Protein AF-A0A8B6BQA2-F1 (afdb_monomer)

Mean predicted aligned error: 16.51 Å

Foldseek 3Di:
DAFDEDDDDPPCPPQQDDQVRLQVVLCVVVVDDDDGLLLCLLLLSVLVLLCVLPPPLAPNVLQDNDDPDLVSSLVSVVSVVSSCVVRVYPDDQPSVVSSVSDRVSSSVVSSSVVVRSVRSCVVPPPPPPVPPPDDDPDDDDDDDDDDDDDDDDDDDDDDDDDDDDDDPVVVVVVVVVVVVVVVVVVVVVVVVVD

Structure (mmCIF, N/CA/C/O backbone):
data_AF-A0A8B6BQA2-F1
#
_entry.id   AF-A0A8B6BQA2-F1
#
loop_
_atom_site.group_PDB
_atom_site.id
_atom_site.type_symbol
_atom_site.label_atom_id
_atom_site.label_alt_id
_atom_site.label_comp_id
_atom_site.label_asym_id
_atom_site.label_entity_id
_atom_site.label_seq_id
_atom_site.pdbx_PDB_ins_code
_atom_site.Cartn_x
_atom_site.Cartn_y
_atom_site.Cartn_z
_atom_site.occupancy
_atom_site.B_iso_or_equiv
_atom_site.auth_seq_id
_atom_site.auth_comp_id
_atom_site.auth_asym_id
_atom_site.auth_atom_id
_atom_site.pdbx_PDB_model_num
ATOM 1 N N . MET A 1 1 ? -2.238 -5.911 -20.363 1.00 61.91 1 MET A N 1
ATOM 2 C CA . MET A 1 1 ? -0.872 -5.762 -19.832 1.00 61.91 1 MET A CA 1
ATOM 3 C C . MET A 1 1 ? -0.778 -6.550 -18.547 1.00 61.91 1 MET A C 1
ATOM 5 O O . MET A 1 1 ? -1.684 -6.444 -17.726 1.00 61.91 1 MET A O 1
ATOM 9 N N . THR A 1 2 ? 0.256 -7.373 -18.445 1.00 77.56 2 THR A N 1
ATOM 10 C CA . THR A 1 2 ? 0.634 -8.133 -17.251 1.00 77.56 2 THR A CA 1
ATOM 11 C C . THR A 1 2 ? 1.675 -7.334 -16.472 1.00 77.56 2 THR A C 1
ATOM 13 O O . THR A 1 2 ? 2.477 -6.627 -17.083 1.00 77.56 2 THR A O 1
ATOM 16 N N . ALA A 1 3 ? 1.648 -7.415 -15.146 1.00 82.50 3 ALA A N 1
ATOM 17 C CA . ALA A 1 3 ? 2.604 -6.727 -14.292 1.00 82.50 3 ALA A CA 1
ATOM 18 C C . ALA A 1 3 ? 3.940 -7.478 -14.212 1.00 82.50 3 ALA A C 1
ATOM 20 O O . ALA A 1 3 ? 3.996 -8.704 -14.295 1.00 82.50 3 ALA A O 1
ATOM 21 N N . ILE A 1 4 ? 5.020 -6.729 -14.010 1.00 84.31 4 ILE A N 1
ATOM 22 C CA . ILE A 1 4 ? 6.336 -7.245 -13.646 1.00 84.31 4 ILE A CA 1
ATOM 23 C C . ILE A 1 4 ? 6.347 -7.471 -12.132 1.00 84.31 4 ILE A C 1
ATOM 25 O O . ILE A 1 4 ? 6.130 -6.543 -11.347 1.00 84.31 4 ILE A O 1
ATOM 29 N N . ASN A 1 5 ? 6.600 -8.713 -11.727 1.00 85.19 5 ASN A N 1
ATOM 30 C CA . ASN A 1 5 ? 6.694 -9.108 -10.326 1.00 85.19 5 ASN A CA 1
ATOM 31 C C . ASN A 1 5 ? 8.082 -8.793 -9.751 1.00 85.19 5 ASN A C 1
ATOM 33 O O . ASN A 1 5 ? 9.099 -8.992 -10.412 1.00 85.19 5 ASN A O 1
ATOM 37 N N . VAL A 1 6 ? 8.123 -8.341 -8.495 1.00 82.81 6 VAL A N 1
ATOM 38 C CA . VAL A 1 6 ? 9.367 -8.020 -7.775 1.00 82.81 6 VAL A CA 1
ATOM 39 C C . VAL A 1 6 ? 9.416 -8.739 -6.427 1.00 82.81 6 VAL A C 1
ATOM 41 O O . VAL A 1 6 ? 8.381 -8.945 -5.784 1.00 82.81 6 VAL A O 1
ATOM 44 N N . ARG A 1 7 ? 10.621 -9.102 -5.976 1.00 74.69 7 ARG A N 1
ATOM 45 C CA . ARG A 1 7 ? 10.879 -9.728 -4.670 1.00 74.69 7 ARG A CA 1
ATOM 46 C C . ARG A 1 7 ? 11.894 -8.886 -3.899 1.00 74.69 7 ARG A C 1
ATOM 48 O O . ARG A 1 7 ? 12.867 -8.428 -4.487 1.00 74.69 7 ARG A O 1
ATOM 55 N N . LEU A 1 8 ? 11.667 -8.695 -2.599 1.00 65.00 8 LEU A N 1
ATOM 56 C CA . LEU A 1 8 ? 12.691 -8.164 -1.700 1.00 65.00 8 LEU A CA 1
ATOM 57 C C . LEU A 1 8 ? 13.696 -9.296 -1.458 1.00 65.00 8 LEU A C 1
ATOM 59 O O . LEU A 1 8 ? 13.332 -10.319 -0.886 1.00 65.00 8 LEU A O 1
ATOM 63 N N . THR A 1 9 ? 14.925 -9.163 -1.948 1.00 59.44 9 THR A N 1
ATOM 64 C CA . THR A 1 9 ? 16.028 -10.052 -1.564 1.00 59.44 9 THR A CA 1
ATOM 65 C C . THR A 1 9 ? 16.823 -9.364 -0.457 1.00 59.44 9 THR A C 1
ATOM 67 O O . THR A 1 9 ? 17.094 -8.167 -0.547 1.00 59.44 9 THR A O 1
ATOM 70 N N . ASN A 1 10 ? 17.209 -10.105 0.588 1.00 55.59 10 ASN A N 1
ATOM 71 C CA . ASN A 1 10 ? 17.926 -9.591 1.770 1.00 55.59 10 ASN A CA 1
ATOM 72 C C . ASN A 1 10 ? 19.270 -8.881 1.467 1.00 55.59 10 ASN A C 1
ATOM 74 O O . ASN A 1 10 ? 19.896 -8.372 2.387 1.00 55.59 10 ASN A O 1
ATOM 78 N N . ASN A 1 11 ? 19.706 -8.814 0.203 1.00 48.78 11 ASN A N 1
ATOM 79 C CA . ASN A 1 11 ? 21.004 -8.280 -0.216 1.00 48.78 11 ASN A CA 1
ATOM 80 C C . ASN A 1 11 ? 20.960 -6.917 -0.937 1.00 48.78 11 ASN A C 1
ATOM 82 O O . ASN A 1 11 ? 21.972 -6.504 -1.496 1.00 48.78 11 ASN A O 1
ATOM 86 N N . HIS A 1 12 ? 19.836 -6.192 -0.938 1.00 46.06 12 HIS A N 1
ATOM 87 C CA . HIS A 1 12 ? 19.770 -4.852 -1.543 1.00 46.06 12 HIS A CA 1
ATOM 88 C C . HIS A 1 12 ? 19.819 -3.728 -0.493 1.00 46.06 12 HIS A C 1
ATOM 90 O O . HIS A 1 12 ? 18.821 -3.083 -0.170 1.00 46.06 12 HIS A O 1
ATOM 96 N N . THR A 1 13 ? 21.023 -3.434 -0.004 1.00 46.25 13 THR A N 1
ATOM 97 C CA . THR A 1 13 ? 21.317 -2.225 0.787 1.00 46.25 13 THR A CA 1
ATOM 98 C C . THR A 1 13 ? 21.188 -0.929 -0.032 1.00 46.25 13 THR A C 1
ATOM 100 O O . THR A 1 13 ? 21.065 0.146 0.539 1.00 46.25 13 THR A O 1
ATOM 103 N N . SER A 1 14 ? 21.137 -1.001 -1.369 1.00 46.50 14 SER A N 1
ATOM 104 C CA . SER A 1 14 ? 21.174 0.183 -2.248 1.00 46.50 14 SER A CA 1
ATOM 105 C C . SER A 1 14 ? 19.818 0.835 -2.577 1.00 46.50 14 SER A C 1
ATOM 107 O O . SER A 1 14 ? 19.807 1.874 -3.227 1.00 46.50 14 SER A O 1
ATOM 109 N N . HIS A 1 15 ? 18.677 0.258 -2.173 1.00 56.25 15 HIS A N 1
ATOM 110 C CA . HIS A 1 15 ? 17.341 0.771 -2.549 1.00 56.25 15 HIS A CA 1
ATOM 111 C C . HIS A 1 15 ? 16.309 0.790 -1.408 1.00 56.25 15 HIS A C 1
ATOM 113 O O . HIS A 1 15 ? 15.104 0.859 -1.655 1.00 56.25 15 HIS A O 1
ATOM 119 N N . ASN A 1 16 ? 16.752 0.763 -0.150 1.00 70.06 16 ASN A N 1
ATOM 120 C CA . ASN A 1 16 ? 15.860 0.999 0.984 1.00 70.06 16 ASN A CA 1
ATOM 121 C C . ASN A 1 16 ? 15.648 2.510 1.159 1.00 70.06 16 ASN A C 1
ATOM 123 O O . ASN A 1 16 ? 16.473 3.197 1.754 1.00 70.06 16 ASN A O 1
ATOM 127 N N . MET A 1 17 ? 14.555 3.036 0.598 1.00 85.31 17 MET A N 1
ATOM 128 C CA . MET A 1 17 ? 14.168 4.435 0.800 1.00 85.31 17 MET A CA 1
ATOM 129 C C . MET A 1 17 ? 13.850 4.700 2.273 1.00 85.31 17 MET A C 1
ATOM 131 O O . MET A 1 17 ? 13.231 3.864 2.940 1.00 85.31 17 MET A O 1
ATOM 135 N N . SER A 1 18 ? 14.242 5.879 2.764 1.00 90.56 18 SER A N 1
ATOM 136 C CA . SER A 1 18 ? 13.905 6.299 4.122 1.00 90.56 18 SER A CA 1
ATOM 137 C C . SER A 1 18 ? 12.401 6.560 4.258 1.00 90.56 18 SER A C 1
ATOM 139 O O . SER A 1 18 ? 11.692 6.796 3.275 1.00 90.56 18 SER A O 1
ATOM 141 N N . ARG A 1 19 ? 11.907 6.583 5.502 1.00 92.25 19 ARG A N 1
ATOM 142 C CA . ARG A 1 19 ? 10.517 6.948 5.823 1.00 92.25 19 ARG A CA 1
ATOM 143 C C . ARG A 1 19 ? 10.078 8.234 5.119 1.00 92.25 19 ARG A C 1
ATOM 145 O O . ARG A 1 19 ? 9.010 8.275 4.513 1.00 92.25 19 ARG A O 1
ATOM 152 N N . ASN A 1 20 ? 10.899 9.277 5.213 1.00 93.75 20 ASN A N 1
ATOM 153 C CA . ASN A 1 20 ? 10.563 10.595 4.684 1.00 93.75 20 ASN A CA 1
ATOM 154 C C . ASN A 1 20 ? 10.546 10.584 3.151 1.00 93.75 20 ASN A C 1
ATOM 156 O O . ASN A 1 20 ? 9.636 11.158 2.555 1.00 93.75 20 ASN A O 1
ATOM 160 N N . ASP A 1 21 ? 11.482 9.872 2.521 1.00 94.06 21 ASP A N 1
ATOM 161 C CA . ASP A 1 21 ? 11.533 9.775 1.061 1.00 94.06 21 ASP A CA 1
ATOM 162 C C . ASP A 1 21 ? 10.322 9.025 0.505 1.00 94.06 21 ASP A C 1
ATOM 164 O O . ASP A 1 21 ? 9.771 9.418 -0.522 1.00 94.06 21 ASP A O 1
ATOM 168 N N . ILE A 1 22 ? 9.872 7.962 1.183 1.00 94.31 22 ILE A N 1
ATOM 169 C CA . ILE A 1 22 ? 8.672 7.216 0.778 1.00 94.31 22 ILE A CA 1
ATOM 170 C C . ILE A 1 22 ? 7.429 8.099 0.861 1.00 94.31 22 ILE A C 1
ATOM 172 O O . ILE A 1 22 ? 6.633 8.126 -0.080 1.00 94.31 22 ILE A O 1
ATOM 176 N N . ILE A 1 23 ? 7.264 8.834 1.962 1.00 95.94 23 ILE A N 1
ATOM 177 C CA . ILE A 1 23 ? 6.139 9.760 2.125 1.00 95.94 23 ILE A CA 1
ATOM 178 C C . ILE A 1 23 ? 6.167 10.839 1.046 1.00 95.94 23 ILE A C 1
ATOM 180 O O . ILE A 1 23 ? 5.152 11.088 0.392 1.00 95.94 23 ILE A O 1
ATOM 184 N N . HIS A 1 24 ? 7.332 11.444 0.818 1.00 95.38 24 HIS A N 1
ATOM 185 C CA . HIS A 1 24 ? 7.493 12.462 -0.210 1.00 95.38 24 HIS A CA 1
ATOM 186 C C . HIS A 1 24 ? 7.179 11.911 -1.606 1.00 95.38 24 HIS A C 1
ATOM 188 O O . HIS A 1 24 ? 6.468 12.552 -2.381 1.00 95.38 24 HIS A O 1
ATOM 194 N N . TRP A 1 25 ? 7.638 10.696 -1.908 1.00 94.38 25 TRP A N 1
ATOM 195 C CA . TRP A 1 25 ? 7.349 10.023 -3.168 1.00 94.38 25 TRP A CA 1
ATOM 196 C C . TRP A 1 25 ? 5.847 9.801 -3.377 1.00 94.38 25 TRP A C 1
ATOM 198 O O . TRP A 1 25 ? 5.328 10.211 -4.415 1.00 94.38 25 TRP A O 1
ATOM 208 N N . ILE A 1 26 ? 5.138 9.214 -2.405 1.00 94.81 26 ILE A N 1
ATOM 209 C CA . ILE A 1 26 ? 3.688 8.984 -2.526 1.00 94.81 26 ILE A CA 1
ATOM 210 C C . ILE A 1 26 ? 2.940 10.302 -2.708 1.00 94.81 26 ILE A C 1
ATOM 212 O O . ILE 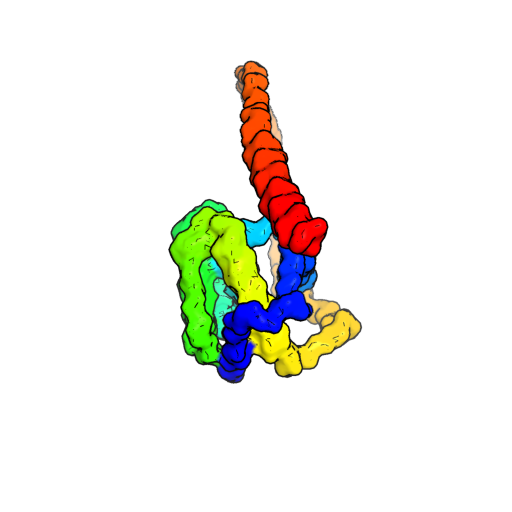A 1 26 ? 2.086 10.411 -3.589 1.00 94.81 26 ILE A O 1
ATOM 216 N N . ASN A 1 27 ? 3.287 11.318 -1.919 1.00 95.25 27 ASN A N 1
ATOM 217 C CA . ASN A 1 27 ? 2.669 12.633 -2.033 1.00 95.25 27 ASN A CA 1
ATOM 218 C C . ASN A 1 27 ? 2.907 13.270 -3.405 1.00 95.25 27 ASN A C 1
ATOM 220 O O . ASN A 1 27 ? 1.994 13.886 -3.948 1.00 95.25 27 ASN A O 1
ATOM 224 N N . SER A 1 28 ? 4.086 13.068 -3.997 1.00 94.19 28 SER A N 1
ATOM 225 C CA . SER A 1 28 ? 4.414 13.558 -5.338 1.00 94.19 28 SER A CA 1
ATOM 226 C C . SER A 1 28 ? 3.593 12.868 -6.435 1.00 94.19 28 SER A C 1
ATOM 228 O O . SER A 1 28 ? 3.052 13.541 -7.313 1.00 94.19 28 SER A O 1
ATOM 230 N N . ILE A 1 29 ? 3.430 11.539 -6.377 1.00 93.25 29 ILE A N 1
ATOM 231 C CA . ILE A 1 29 ? 2.699 10.803 -7.424 1.00 93.25 29 ILE A CA 1
ATOM 232 C C . ILE A 1 29 ? 1.172 10.915 -7.306 1.00 93.25 29 ILE A C 1
ATOM 234 O O . ILE A 1 29 ? 0.488 10.856 -8.327 1.00 93.25 29 ILE A O 1
ATOM 238 N N . LEU A 1 30 ? 0.627 11.084 -6.095 1.00 90.94 30 LEU A N 1
ATOM 239 C CA . LEU A 1 30 ? -0.823 11.149 -5.854 1.00 90.94 30 LEU A CA 1
ATOM 240 C C . LEU A 1 30 ? -1.341 12.563 -5.569 1.00 90.94 30 LEU A C 1
ATOM 242 O O . LEU A 1 30 ? -2.551 12.761 -5.472 1.00 90.94 30 LEU A O 1
ATOM 246 N N . ASN A 1 31 ? -0.448 13.549 -5.445 1.00 91.69 31 ASN A N 1
ATOM 247 C CA . ASN A 1 31 ? -0.780 14.917 -5.044 1.00 91.69 31 ASN A CA 1
ATOM 24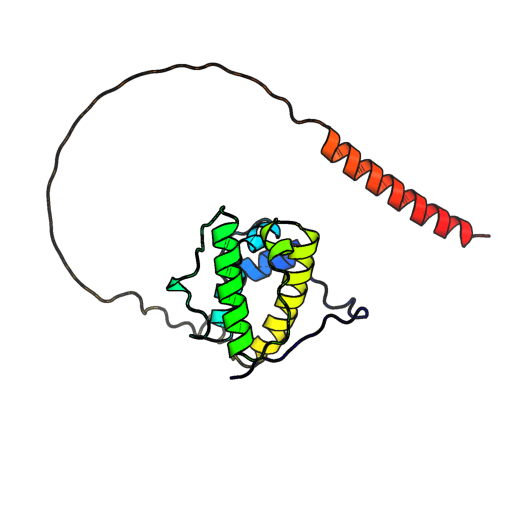8 C C . ASN A 1 31 ? -1.546 14.958 -3.700 1.00 91.69 31 ASN A C 1
ATOM 250 O O . ASN A 1 31 ? -2.580 15.619 -3.563 1.00 91.69 31 ASN A O 1
ATOM 254 N N . THR A 1 32 ? -1.036 14.207 -2.720 1.00 92.69 32 THR A N 1
ATOM 255 C CA . THR A 1 32 ? -1.576 14.057 -1.356 1.00 92.69 32 THR A CA 1
ATOM 256 C C . THR A 1 32 ? -0.677 14.724 -0.311 1.00 92.69 32 THR A C 1
ATOM 258 O O . THR A 1 32 ? 0.399 15.216 -0.633 1.00 92.69 32 THR A O 1
ATOM 261 N N . ASN A 1 33 ? -1.113 14.737 0.954 1.00 94.00 33 ASN A N 1
ATOM 262 C CA . ASN A 1 33 ? -0.366 15.306 2.084 1.00 94.00 33 ASN A CA 1
ATOM 263 C C . ASN A 1 33 ? -0.278 14.314 3.258 1.00 94.00 33 ASN A C 1
ATOM 265 O O . ASN A 1 33 ? -0.679 14.633 4.377 1.00 94.00 33 ASN A O 1
ATOM 269 N N . TYR A 1 34 ? 0.195 13.095 2.999 1.00 94.00 34 TYR A N 1
ATOM 270 C CA . TYR A 1 34 ? 0.515 12.143 4.061 1.00 94.00 34 TYR A CA 1
ATOM 271 C C . TYR A 1 34 ? 1.725 12.628 4.855 1.00 94.00 34 TYR A C 1
ATOM 273 O O . TYR A 1 34 ? 2.680 13.147 4.279 1.00 94.00 34 TYR A O 1
ATOM 281 N N . ASN A 1 35 ? 1.695 12.430 6.166 1.00 95.25 35 ASN A N 1
ATOM 282 C CA . ASN A 1 35 ? 2.790 12.764 7.076 1.00 95.25 35 ASN A CA 1
ATOM 283 C C . ASN A 1 35 ? 3.384 11.509 7.724 1.00 95.25 35 ASN A C 1
ATOM 285 O O . ASN A 1 35 ? 4.536 11.520 8.156 1.00 95.25 35 ASN A O 1
ATOM 289 N N . LYS A 1 36 ? 2.597 10.430 7.797 1.00 94.12 36 LYS A N 1
ATOM 290 C CA . LYS A 1 36 ? 2.954 9.166 8.440 1.00 94.12 36 LYS A CA 1
ATOM 291 C C . LYS A 1 36 ? 2.721 7.988 7.499 1.00 94.12 36 LYS A C 1
ATOM 293 O O . LYS A 1 36 ? 1.790 7.993 6.696 1.00 94.12 36 LYS A O 1
ATOM 298 N N . ILE A 1 37 ? 3.553 6.955 7.616 1.00 94.62 37 ILE A N 1
ATOM 299 C CA . ILE A 1 37 ? 3.452 5.740 6.787 1.00 94.62 37 ILE A CA 1
ATOM 300 C C . ILE A 1 37 ? 2.176 4.969 7.134 1.00 94.62 37 ILE A C 1
ATOM 302 O O . ILE A 1 37 ? 1.537 4.368 6.277 1.00 94.62 37 ILE A O 1
ATOM 306 N N . GLU A 1 38 ? 1.761 5.053 8.389 1.00 95.19 38 GLU A N 1
ATOM 307 C CA . GLU A 1 38 ? 0.565 4.442 8.944 1.00 95.19 38 GLU A CA 1
ATOM 308 C C . GLU A 1 38 ? -0.713 4.960 8.270 1.00 95.19 38 GLU A C 1
ATOM 310 O O . GLU A 1 38 ? -1.705 4.240 8.222 1.00 95.19 38 GLU A O 1
ATOM 315 N N . GLU A 1 39 ? -0.713 6.158 7.675 1.00 94.50 39 GLU A N 1
ATOM 316 C CA . GLU A 1 39 ? -1.871 6.679 6.928 1.00 94.50 39 GLU A CA 1
ATOM 317 C C . GLU A 1 39 ? -2.144 5.890 5.631 1.00 94.50 39 GLU A C 1
ATOM 319 O O . GLU A 1 39 ? -3.269 5.872 5.116 1.00 94.50 39 GLU A O 1
ATOM 324 N N . LEU A 1 40 ? -1.142 5.157 5.134 1.00 95.38 40 LEU A N 1
ATOM 325 C CA . LEU A 1 40 ? -1.273 4.258 3.985 1.00 95.38 40 LEU A CA 1
ATOM 326 C C . LEU A 1 40 ? -2.060 2.981 4.324 1.00 95.38 40 LEU A C 1
ATOM 328 O O . LEU A 1 40 ? -2.521 2.288 3.413 1.00 95.38 40 LEU A O 1
ATOM 332 N N . SER A 1 41 ? -2.290 2.700 5.613 1.00 96.00 41 SER A N 1
ATOM 333 C CA . SER A 1 41 ? -3.115 1.575 6.091 1.00 96.00 41 SER A CA 1
ATOM 334 C C . SER A 1 41 ? -4.573 1.640 5.632 1.00 96.00 41 SER A C 1
ATOM 336 O O . SER A 1 41 ? -5.299 0.652 5.714 1.00 96.00 41 SER A O 1
ATOM 338 N N . THR A 1 42 ? -5.020 2.781 5.105 1.00 95.81 42 THR A N 1
ATOM 339 C CA . THR A 1 42 ? -6.343 2.924 4.485 1.00 95.81 42 THR A CA 1
ATOM 340 C C . THR A 1 42 ? -6.475 2.148 3.174 1.00 95.81 42 THR A C 1
ATOM 342 O O . THR A 1 42 ? -7.588 1.925 2.697 1.00 95.81 42 THR A O 1
ATOM 345 N N . GLY A 1 43 ? -5.361 1.771 2.538 1.00 95.50 43 GLY A N 1
ATOM 346 C CA . GLY A 1 43 ? -5.352 1.070 1.253 1.00 95.50 43 GLY A CA 1
ATOM 347 C C . GLY A 1 43 ? -5.680 1.949 0.037 1.00 95.50 43 GLY A C 1
ATOM 348 O O . GLY A 1 43 ? -5.484 1.524 -1.105 1.00 95.50 43 GLY A O 1
ATOM 349 N N . ALA A 1 44 ? -6.160 3.178 0.251 1.00 96.19 44 ALA A N 1
ATOM 350 C CA . ALA A 1 44 ? -6.629 4.062 -0.812 1.00 96.19 44 ALA A CA 1
ATOM 351 C C . ALA A 1 44 ? -5.487 4.556 -1.712 1.00 96.19 44 ALA A C 1
ATOM 353 O O . ALA A 1 44 ? -5.618 4.513 -2.936 1.00 96.19 44 ALA A O 1
ATOM 354 N N . ALA A 1 45 ? -4.357 4.949 -1.113 1.00 96.38 45 ALA A N 1
ATOM 355 C CA . ALA A 1 45 ? -3.170 5.389 -1.845 1.00 96.38 45 ALA A CA 1
ATOM 356 C C . ALA A 1 45 ? -2.672 4.306 -2.816 1.00 96.38 45 ALA A C 1
ATOM 358 O O . ALA A 1 45 ? -2.416 4.579 -3.987 1.00 96.38 45 ALA A O 1
ATOM 359 N N . TYR A 1 46 ? -2.623 3.049 -2.365 1.00 97.06 46 TYR A N 1
ATOM 360 C CA . TYR A 1 46 ? -2.209 1.925 -3.207 1.00 97.06 46 TYR A CA 1
ATOM 361 C C . TYR A 1 46 ? -3.181 1.677 -4.362 1.00 97.06 46 TYR A C 1
ATOM 363 O O . TYR A 1 46 ? -2.743 1.437 -5.483 1.00 97.06 46 TYR A O 1
ATOM 371 N N . CYS A 1 47 ? -4.493 1.775 -4.124 1.00 96.19 47 CYS A N 1
ATOM 372 C CA . CYS A 1 47 ? -5.487 1.648 -5.191 1.00 96.19 47 CYS A CA 1
ATOM 373 C C . CYS A 1 47 ? -5.287 2.713 -6.280 1.00 96.19 47 CYS A C 1
ATOM 375 O O . CYS A 1 47 ? -5.322 2.387 -7.463 1.00 96.19 47 CYS A O 1
ATOM 377 N N . GLN A 1 48 ? -5.044 3.965 -5.888 1.00 94.88 48 GLN A N 1
ATOM 378 C CA . GLN A 1 48 ? -4.787 5.058 -6.829 1.00 94.88 48 GLN A CA 1
ATOM 379 C C . GLN A 1 48 ? -3.473 4.855 -7.589 1.00 94.88 48 GLN A C 1
ATOM 381 O O . GLN A 1 48 ? -3.447 4.967 -8.810 1.00 94.88 48 GLN A O 1
ATOM 386 N N . ALA A 1 49 ? -2.397 4.485 -6.893 1.00 93.81 49 ALA A N 1
ATOM 387 C CA . ALA A 1 49 ? -1.102 4.246 -7.522 1.00 93.81 49 ALA A CA 1
ATOM 388 C C . ALA A 1 49 ? -1.142 3.079 -8.527 1.00 93.81 49 ALA A C 1
ATOM 390 O O . ALA A 1 49 ? -0.528 3.157 -9.588 1.00 93.81 49 ALA A O 1
ATOM 391 N N . VAL A 1 50 ? -1.896 2.013 -8.241 1.00 93.62 50 VAL A N 1
ATOM 392 C CA . VAL A 1 50 ? -2.091 0.908 -9.196 1.00 93.62 50 VAL A CA 1
ATOM 393 C C . VAL A 1 50 ? -2.942 1.329 -10.390 1.00 93.62 50 VAL A C 1
ATOM 395 O O . VAL A 1 50 ? -2.679 0.857 -11.492 1.00 93.62 50 VAL A O 1
ATOM 398 N N . ASP A 1 51 ? -3.921 2.217 -10.211 1.00 92.88 51 ASP A N 1
ATOM 399 C CA . ASP A 1 51 ? -4.691 2.756 -11.338 1.00 92.88 51 ASP A CA 1
ATOM 400 C C . ASP A 1 51 ? -3.823 3.619 -12.269 1.00 92.88 51 ASP A C 1
ATOM 402 O O . ASP A 1 51 ? -3.986 3.544 -13.482 1.00 92.88 51 ASP A O 1
ATOM 406 N N . ILE A 1 52 ? -2.832 4.344 -11.729 1.00 91.00 52 ILE A N 1
ATOM 407 C CA . ILE A 1 52 ? -1.825 5.055 -12.541 1.00 91.00 52 ILE A CA 1
ATOM 408 C C . ILE A 1 52 ? -1.027 4.068 -13.406 1.00 91.00 52 ILE A C 1
ATOM 410 O O . ILE A 1 52 ? -0.824 4.321 -14.591 1.00 91.00 52 ILE A O 1
ATOM 414 N N . LEU A 1 53 ? -0.591 2.937 -12.838 1.00 89.94 53 LEU A N 1
ATOM 415 C CA . LEU A 1 53 ? 0.172 1.918 -13.573 1.00 89.94 53 LEU A CA 1
ATOM 416 C C . LEU A 1 53 ? -0.689 1.153 -14.589 1.00 89.94 53 LEU A C 1
ATOM 418 O O . LEU A 1 53 ? -0.228 0.821 -15.681 1.00 89.94 53 LEU A O 1
ATOM 422 N N . PHE A 1 54 ? -1.934 0.843 -14.223 1.00 89.88 54 PHE A N 1
ATOM 423 C CA . PHE A 1 54 ? -2.844 0.010 -15.005 1.00 89.88 54 PHE A CA 1
ATOM 424 C C . PHE A 1 54 ? -4.255 0.619 -15.047 1.00 89.88 54 PHE A C 1
ATOM 426 O O . PHE A 1 54 ? -5.167 0.111 -14.377 1.00 89.88 54 PHE A O 1
ATOM 433 N N . PRO A 1 55 ? -4.468 1.661 -15.874 1.00 89.75 55 PRO A N 1
ATOM 434 C CA . PRO A 1 55 ? -5.744 2.360 -15.946 1.00 89.75 55 PRO A CA 1
ATOM 435 C C . PRO A 1 55 ? -6.916 1.411 -16.211 1.00 89.75 55 PRO A C 1
ATOM 437 O O . PRO A 1 55 ? -6.875 0.569 -17.115 1.00 89.75 55 PRO A O 1
ATOM 440 N N . GLY A 1 56 ? -7.970 1.528 -15.401 1.00 88.19 56 GLY A N 1
ATOM 441 C CA . GLY A 1 56 ? -9.195 0.735 -15.547 1.00 88.19 56 GLY A CA 1
ATOM 442 C C . GLY A 1 56 ? -9.133 -0.673 -14.943 1.00 88.19 56 GLY A C 1
ATOM 443 O O . GLY A 1 56 ? -10.112 -1.421 -15.027 1.00 88.19 56 GLY A O 1
ATOM 444 N N . LYS A 1 57 ? -8.022 -1.063 -14.302 1.00 90.56 57 LYS A N 1
ATOM 445 C CA . LYS A 1 57 ? -7.956 -2.313 -13.519 1.00 90.56 57 LYS A CA 1
ATOM 446 C C . LYS A 1 57 ? -8.491 -2.150 -12.101 1.00 90.56 57 LYS A C 1
ATOM 448 O O . LYS A 1 57 ? -8.991 -3.129 -11.531 1.00 90.56 57 LYS A O 1
ATOM 453 N N . VAL A 1 58 ? -8.461 -0.929 -11.573 1.00 94.19 58 VAL A N 1
ATOM 454 C CA . VAL A 1 58 ? -8.947 -0.592 -10.236 1.00 94.19 58 VAL A CA 1
ATOM 455 C C . VAL A 1 58 ? -10.291 0.141 -10.341 1.00 94.19 58 VAL A C 1
ATOM 457 O O . VAL A 1 58 ? -10.375 1.198 -10.960 1.00 94.19 58 VAL A O 1
ATOM 460 N N . PRO A 1 59 ? -11.379 -0.362 -9.731 1.00 94.12 59 PRO A N 1
ATOM 461 C CA . PRO A 1 59 ? -12.645 0.361 -9.665 1.00 94.12 59 PRO A CA 1
ATOM 462 C C . PRO A 1 59 ? -12.576 1.494 -8.623 1.00 94.12 59 PRO A C 1
ATOM 464 O O . PRO A 1 59 ? -13.142 1.369 -7.53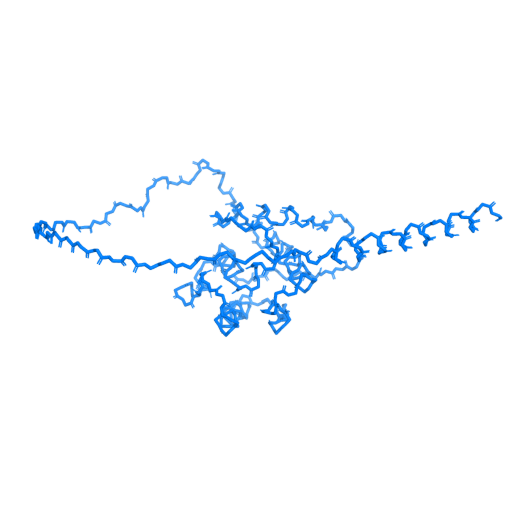6 1.00 94.12 59 PRO A O 1
ATOM 467 N N . LEU A 1 60 ? -11.908 2.608 -8.951 1.00 92.81 60 LEU A N 1
ATOM 468 C CA . LEU A 1 60 ? -11.695 3.741 -8.033 1.00 92.81 60 LEU A CA 1
ATOM 469 C C . LEU A 1 60 ? -12.989 4.315 -7.436 1.00 92.81 60 LEU A C 1
ATOM 471 O O . LEU A 1 60 ? -12.987 4.763 -6.296 1.00 92.81 60 LEU A O 1
ATOM 475 N N . GLN A 1 61 ? -14.116 4.216 -8.146 1.00 93.25 61 GLN A N 1
ATOM 476 C CA . GLN A 1 61 ? -15.437 4.634 -7.647 1.00 93.25 61 GLN A CA 1
ATOM 477 C C . GLN A 1 61 ? -15.870 3.905 -6.363 1.00 93.25 61 GLN A C 1
ATOM 479 O O . GLN A 1 61 ? -16.719 4.389 -5.620 1.00 93.25 61 GLN A O 1
ATOM 484 N N . ARG A 1 62 ? -15.305 2.721 -6.100 1.00 93.19 62 ARG A N 1
ATOM 485 C CA . ARG A 1 62 ? -15.600 1.911 -4.910 1.00 93.19 62 ARG A CA 1
ATOM 486 C C . ARG A 1 62 ? -14.595 2.121 -3.778 1.00 93.19 62 ARG A C 1
ATOM 488 O O . ARG A 1 62 ? -14.807 1.582 -2.694 1.00 93.19 62 ARG A O 1
ATOM 495 N N . VAL A 1 63 ? -13.514 2.857 -4.029 1.00 95.38 63 VAL A N 1
ATOM 496 C CA . VAL A 1 63 ? -12.441 3.095 -3.061 1.00 95.38 63 VAL A CA 1
ATOM 497 C C . VAL A 1 63 ? -12.837 4.247 -2.144 1.00 95.38 63 VAL A C 1
ATOM 499 O O . VAL A 1 63 ? -13.217 5.327 -2.597 1.00 95.38 63 VAL A O 1
ATOM 502 N N . LYS A 1 64 ? -12.736 4.027 -0.834 1.00 94.25 64 LYS A N 1
ATOM 503 C CA . LYS A 1 64 ? -12.989 5.048 0.186 1.00 94.25 64 LYS A CA 1
ATOM 504 C C . LYS A 1 64 ? -11.685 5.764 0.517 1.00 94.25 64 LYS A C 1
ATOM 506 O O . LYS A 1 64 ? -10.866 5.238 1.260 1.00 94.25 64 LYS A O 1
ATOM 511 N N . VAL A 1 65 ? -11.485 6.949 -0.063 1.00 89.44 65 VAL A N 1
ATOM 512 C CA . VAL A 1 65 ? -10.222 7.706 0.053 1.00 89.44 65 VAL A CA 1
ATOM 513 C C . VAL A 1 65 ? -10.051 8.357 1.427 1.00 89.44 65 VAL A C 1
ATOM 515 O O . VAL A 1 65 ? -8.954 8.374 1.969 1.00 89.44 65 VAL A O 1
ATOM 518 N N . GLN A 1 66 ? -11.136 8.866 2.010 1.00 87.06 66 GLN A N 1
ATOM 519 C CA . GLN A 1 66 ? -11.134 9.520 3.320 1.00 87.06 66 GLN A CA 1
ATOM 520 C C . GLN A 1 66 ? -11.856 8.642 4.343 1.00 87.06 66 GLN A C 1
ATOM 522 O O . GLN A 1 66 ? -12.966 8.957 4.766 1.00 87.06 66 GLN A O 1
ATOM 527 N N . THR A 1 67 ? -11.244 7.516 4.708 1.00 88.75 67 THR A N 1
ATOM 528 C CA . THR A 1 67 ? -11.778 6.621 5.741 1.00 88.75 67 THR A CA 1
ATOM 529 C C . THR A 1 67 ? -10.877 6.556 6.969 1.00 88.75 67 THR A C 1
ATOM 531 O O . THR A 1 67 ? -9.657 6.657 6.869 1.00 88.75 67 THR A O 1
ATOM 534 N N . LYS A 1 68 ? -11.505 6.374 8.134 1.00 88.44 68 LYS A N 1
ATOM 535 C CA . LYS A 1 68 ? -10.856 6.052 9.415 1.00 88.44 68 LYS A CA 1
ATOM 536 C C . LYS A 1 68 ? -11.325 4.705 9.975 1.00 88.44 68 LYS A C 1
ATOM 538 O O . LYS A 1 68 ? -10.938 4.332 11.077 1.00 88.44 68 LYS A O 1
ATOM 543 N N . LEU A 1 69 ? -12.206 4.009 9.256 1.00 93.00 69 LEU A N 1
ATOM 544 C CA . LEU A 1 69 ? -12.859 2.793 9.723 1.00 93.00 69 LEU A CA 1
ATOM 545 C C . LEU A 1 69 ? -12.142 1.573 9.150 1.00 93.00 69 LEU A C 1
ATOM 547 O O . LEU A 1 69 ? -12.010 1.429 7.937 1.00 93.00 69 LEU A O 1
ATOM 551 N N . GLU A 1 70 ? -11.733 0.655 10.024 1.00 93.69 70 GLU A N 1
ATOM 552 C CA . GLU A 1 70 ? -10.967 -0.537 9.638 1.00 93.69 70 GLU A CA 1
ATOM 553 C C . GLU A 1 70 ? -11.689 -1.381 8.574 1.00 93.69 70 GLU A C 1
ATOM 555 O O . GLU A 1 70 ? -11.072 -1.832 7.612 1.00 93.69 70 GLU A O 1
ATOM 560 N N . HIS A 1 71 ? -13.014 -1.536 8.681 1.00 93.62 71 HIS A N 1
ATOM 561 C CA . HIS A 1 71 ? -13.794 -2.312 7.713 1.00 93.62 71 HIS A CA 1
ATOM 562 C C . HIS A 1 71 ? -13.808 -1.690 6.305 1.00 93.62 71 HIS A C 1
ATOM 564 O O . HIS A 1 71 ? -13.851 -2.419 5.311 1.00 93.62 71 HIS A O 1
ATOM 570 N N . GLU A 1 72 ? -13.728 -0.360 6.195 1.00 95.25 72 GLU A N 1
ATOM 571 C CA . GLU A 1 72 ? -13.611 0.322 4.904 1.00 95.25 72 GLU A CA 1
ATOM 572 C C . GLU A 1 72 ? -12.196 0.165 4.327 1.00 95.25 72 GLU A C 1
ATOM 574 O O . GLU A 1 72 ? -12.056 -0.110 3.132 1.00 95.25 72 GLU A O 1
ATOM 579 N N . SER A 1 73 ? -11.156 0.234 5.167 1.00 96.56 73 SER A N 1
ATOM 580 C CA . SER A 1 73 ? -9.769 -0.055 4.772 1.00 96.56 73 SER A CA 1
ATOM 581 C C . SER A 1 73 ? -9.605 -1.492 4.267 1.00 96.56 73 SER A C 1
ATOM 583 O O . SER A 1 73 ? -8.992 -1.723 3.224 1.00 96.56 73 SER A O 1
ATOM 585 N N . ILE A 1 74 ? -10.220 -2.471 4.943 1.00 96.62 74 ILE A N 1
ATOM 586 C CA . ILE A 1 74 ? -10.261 -3.869 4.485 1.00 96.62 74 ILE A CA 1
ATOM 587 C C . ILE A 1 74 ? -10.899 -3.955 3.092 1.00 96.62 74 ILE A C 1
ATOM 589 O O . ILE A 1 74 ? -10.379 -4.646 2.214 1.00 96.62 74 ILE A O 1
ATOM 593 N N . ASN A 1 75 ? -12.009 -3.247 2.858 1.00 97.12 75 ASN A N 1
ATOM 594 C CA . ASN A 1 75 ? -12.652 -3.225 1.545 1.00 97.12 75 ASN A CA 1
ATOM 595 C C . ASN A 1 75 ? -11.743 -2.606 0.465 1.00 97.12 75 ASN A C 1
ATOM 597 O O . ASN A 1 75 ? -11.648 -3.158 -0.633 1.00 97.12 75 ASN A O 1
ATOM 601 N N . ASN A 1 76 ? -11.022 -1.526 0.776 1.00 97.44 76 ASN A N 1
ATOM 602 C CA . ASN A 1 76 ? -10.026 -0.947 -0.130 1.00 97.44 76 ASN A CA 1
ATOM 603 C C . ASN A 1 76 ? -8.919 -1.958 -0.476 1.00 97.44 76 ASN A C 1
ATOM 605 O O . ASN A 1 76 ? -8.597 -2.145 -1.650 1.00 97.44 76 ASN A O 1
ATOM 609 N N . PHE A 1 77 ? -8.384 -2.688 0.506 1.00 97.31 77 PHE A N 1
ATOM 610 C CA . PHE A 1 77 ? -7.382 -3.722 0.237 1.00 97.31 77 PHE A CA 1
ATOM 611 C C . PHE A 1 77 ? -7.927 -4.906 -0.568 1.00 97.31 77 PHE A C 1
ATOM 613 O O . PHE A 1 77 ? -7.209 -5.437 -1.412 1.00 97.31 77 PHE A O 1
ATOM 620 N N . LYS A 1 78 ? -9.195 -5.297 -0.395 1.00 96.38 78 LYS A N 1
ATOM 621 C CA . LYS A 1 78 ? -9.831 -6.310 -1.259 1.00 96.38 78 LYS A CA 1
ATOM 622 C C . LYS A 1 78 ? -9.927 -5.844 -2.713 1.00 96.38 78 LYS A C 1
ATOM 624 O O . LYS A 1 78 ? -9.732 -6.636 -3.636 1.00 96.38 78 LYS A O 1
ATOM 629 N N . ILE A 1 79 ? -10.205 -4.558 -2.932 1.00 96.56 79 ILE A N 1
ATOM 630 C CA . ILE A 1 79 ? -10.183 -3.959 -4.273 1.00 96.56 79 ILE A CA 1
ATOM 631 C C . ILE A 1 79 ? -8.769 -4.044 -4.866 1.00 96.56 79 ILE A C 1
ATOM 633 O O . ILE A 1 79 ? -8.620 -4.453 -6.020 1.00 96.56 79 ILE A O 1
ATOM 637 N N . LEU A 1 80 ? -7.745 -3.732 -4.070 1.00 96.31 80 LEU A N 1
ATOM 638 C CA . LEU A 1 80 ? -6.341 -3.828 -4.470 1.00 96.31 80 LEU A CA 1
ATOM 639 C C . LEU A 1 80 ? -5.918 -5.267 -4.810 1.00 96.31 80 LEU A C 1
ATOM 641 O O . LEU A 1 80 ? -5.321 -5.492 -5.859 1.00 96.31 80 LEU A O 1
ATOM 645 N N . GLN A 1 81 ? -6.280 -6.250 -3.980 1.00 96.12 81 GLN A N 1
ATOM 646 C CA . GLN A 1 81 ? -6.024 -7.674 -4.240 1.00 96.12 81 GLN A CA 1
ATOM 647 C C . GLN A 1 81 ? -6.638 -8.124 -5.571 1.00 96.12 81 GLN A C 1
ATOM 649 O O . GLN A 1 81 ? -5.991 -8.796 -6.369 1.00 96.12 81 GLN A O 1
ATOM 654 N N . ASN A 1 82 ? -7.876 -7.710 -5.852 1.00 95.50 82 ASN A N 1
ATOM 655 C CA . ASN A 1 82 ? -8.524 -8.022 -7.123 1.00 95.50 82 ASN A CA 1
ATOM 656 C C . ASN A 1 82 ? -7.789 -7.375 -8.312 1.00 95.50 82 ASN A C 1
ATOM 658 O O . ASN A 1 82 ? -7.657 -7.988 -9.369 1.00 95.50 82 ASN A O 1
ATOM 662 N N . ALA A 1 83 ? -7.278 -6.152 -8.148 1.00 94.44 83 ALA A N 1
ATOM 663 C CA . ALA A 1 83 ? -6.455 -5.516 -9.172 1.00 94.44 83 ALA A CA 1
ATOM 664 C C . ALA A 1 83 ? -5.157 -6.300 -9.428 1.00 94.44 83 ALA A C 1
ATOM 666 O O . ALA A 1 83 ? -4.846 -6.560 -10.587 1.00 94.44 83 ALA A O 1
ATOM 667 N N . PHE A 1 84 ? -4.471 -6.753 -8.373 1.00 94.06 84 PHE A N 1
ATOM 668 C CA . PHE A 1 84 ? -3.267 -7.588 -8.471 1.00 94.06 84 PHE A CA 1
ATOM 669 C C . PHE A 1 84 ? -3.535 -8.915 -9.186 1.00 94.06 84 PHE A C 1
ATOM 671 O O . PHE A 1 84 ? -2.802 -9.275 -10.105 1.00 94.06 84 PHE A O 1
ATOM 678 N N . ASN A 1 85 ? -4.640 -9.591 -8.865 1.00 93.44 85 ASN A N 1
ATOM 679 C CA . ASN A 1 85 ? -5.034 -10.821 -9.556 1.00 93.44 85 ASN A CA 1
ATOM 680 C C . ASN A 1 85 ? -5.275 -10.581 -11.055 1.00 93.44 85 ASN A C 1
ATOM 682 O O . ASN A 1 85 ? -4.858 -11.377 -11.892 1.00 93.44 85 ASN A O 1
ATOM 686 N N . LYS A 1 86 ? -5.909 -9.458 -11.419 1.00 91.62 86 LYS A N 1
ATOM 687 C CA . LYS A 1 86 ? -6.150 -9.091 -12.825 1.00 91.62 86 LYS A CA 1
ATOM 688 C C . LYS A 1 86 ? -4.874 -8.744 -13.590 1.00 91.62 86 LYS A C 1
ATOM 690 O O . LYS A 1 86 ? -4.875 -8.840 -14.818 1.00 91.62 86 LYS A O 1
ATOM 695 N N . THR A 1 87 ? -3.836 -8.274 -12.904 1.00 89.12 87 THR A N 1
ATOM 696 C CA . THR A 1 87 ? -2.547 -7.921 -13.512 1.00 89.12 87 THR A CA 1
ATOM 697 C C . THR A 1 87 ? -1.531 -9.061 -13.460 1.00 89.12 87 THR A C 1
ATOM 699 O O . THR A 1 87 ? -0.496 -8.948 -14.112 1.00 89.12 87 THR A O 1
ATOM 702 N N . GLY A 1 88 ? -1.826 -10.165 -12.762 1.00 89.06 88 GLY A N 1
ATOM 703 C CA . GLY A 1 88 ? -0.905 -11.295 -12.590 1.00 89.06 88 GLY A CA 1
ATOM 704 C C . GLY A 1 88 ? 0.202 -11.016 -11.568 1.00 89.06 88 GLY A C 1
ATOM 705 O O . GLY A 1 88 ? 1.337 -11.454 -11.745 1.00 89.06 88 GLY A O 1
ATOM 706 N N . THR A 1 89 ? -0.106 -10.223 -10.541 1.00 90.62 89 THR A N 1
ATOM 707 C CA . THR A 1 89 ? 0.838 -9.871 -9.480 1.00 90.62 89 THR A CA 1
ATOM 708 C C . THR A 1 89 ? 0.782 -10.911 -8.362 1.00 90.62 89 THR A C 1
ATOM 710 O O . THR A 1 89 ? -0.224 -11.004 -7.664 1.00 90.62 89 THR A O 1
ATOM 713 N N . ASP A 1 90 ? 1.877 -11.638 -8.135 1.00 86.69 90 ASP A N 1
ATOM 714 C CA . ASP A 1 90 ? 1.936 -12.777 -7.197 1.00 86.69 90 ASP A CA 1
ATOM 715 C C . ASP A 1 90 ? 2.109 -12.360 -5.724 1.00 86.69 90 ASP A C 1
ATOM 717 O O . ASP A 1 90 ? 2.205 -13.194 -4.820 1.00 86.69 90 ASP A O 1
ATOM 721 N N . LYS A 1 91 ? 2.193 -11.053 -5.441 1.00 90.62 91 LYS A N 1
ATOM 722 C CA . LYS A 1 91 ? 2.411 -10.561 -4.078 1.00 90.62 91 LYS A CA 1
ATOM 723 C C . LYS A 1 91 ? 1.153 -10.713 -3.227 1.00 90.62 91 LYS A C 1
ATOM 725 O O . LYS A 1 91 ? 0.151 -10.033 -3.441 1.00 90.62 91 LYS A O 1
ATOM 730 N N . ILE A 1 92 ? 1.274 -11.507 -2.164 1.00 91.38 92 ILE A N 1
ATOM 731 C CA . ILE A 1 92 ? 0.273 -11.583 -1.099 1.00 91.38 92 ILE A CA 1
ATOM 732 C C . ILE A 1 92 ? 0.304 -10.285 -0.283 1.00 91.38 92 ILE A C 1
ATOM 734 O O . ILE A 1 92 ? 1.347 -9.874 0.231 1.00 91.38 92 ILE A O 1
ATOM 738 N N . ILE A 1 93 ? -0.859 -9.647 -0.159 1.00 93.56 93 ILE A N 1
ATOM 739 C CA . ILE A 1 93 ? -1.052 -8.434 0.639 1.00 93.56 93 ILE A CA 1
ATOM 740 C C . ILE A 1 93 ? -1.476 -8.848 2.056 1.00 93.56 93 ILE A C 1
ATOM 742 O O . ILE A 1 93 ? -2.550 -9.441 2.194 1.00 93.56 93 ILE A O 1
ATOM 746 N N . PRO A 1 94 ? -0.692 -8.545 3.110 1.00 94.25 94 PRO A N 1
ATOM 747 C CA . PRO A 1 94 ? -1.024 -8.907 4.488 1.00 94.25 94 PRO A CA 1
ATOM 748 C C . PRO A 1 94 ? -2.081 -7.955 5.077 1.00 94.25 94 PRO A C 1
ATOM 750 O O . PRO A 1 94 ? -1.796 -7.165 5.974 1.00 94.25 94 PRO A O 1
ATOM 753 N N . VAL A 1 95 ? -3.312 -8.022 4.556 1.00 95.75 95 VAL A N 1
ATOM 754 C CA . VAL A 1 95 ? -4.395 -7.062 4.843 1.00 95.75 95 VAL A CA 1
ATOM 755 C C . VAL A 1 95 ? -4.617 -6.863 6.339 1.00 95.75 95 VAL A C 1
ATOM 757 O O . VAL A 1 95 ? -4.611 -5.726 6.793 1.00 95.75 95 VAL A O 1
ATOM 760 N N . GLU A 1 96 ? -4.750 -7.946 7.109 1.00 94.31 96 GLU A N 1
ATOM 761 C CA . GLU A 1 96 ? -5.024 -7.886 8.553 1.00 94.31 96 GLU A CA 1
ATOM 762 C C . GLU A 1 96 ? -3.954 -7.129 9.341 1.00 94.31 96 GLU A C 1
ATOM 764 O O . GLU A 1 96 ? -4.271 -6.456 10.317 1.00 94.31 96 GLU A O 1
ATOM 769 N N . ARG A 1 97 ? -2.692 -7.202 8.907 1.00 94.50 97 ARG A N 1
ATOM 770 C CA . ARG A 1 97 ? -1.583 -6.506 9.567 1.00 94.50 97 ARG A CA 1
ATOM 771 C C . ARG A 1 97 ? -1.518 -5.038 9.156 1.00 94.50 97 ARG A C 1
ATOM 773 O O . ARG A 1 97 ? -1.325 -4.168 10.001 1.00 94.50 97 ARG A O 1
ATOM 780 N N . LEU A 1 98 ? -1.759 -4.755 7.875 1.00 95.56 98 LEU A N 1
ATOM 781 C CA . LEU A 1 98 ? -1.722 -3.394 7.338 1.00 95.56 98 LEU A CA 1
ATOM 782 C C . LEU A 1 98 ? -2.825 -2.514 7.918 1.00 95.56 98 LEU A C 1
ATOM 784 O O . LEU A 1 98 ? -2.533 -1.408 8.369 1.00 95.56 98 LEU A O 1
ATOM 788 N N . VAL A 1 99 ? -4.067 -3.010 7.959 1.00 95.94 99 VAL A N 1
ATOM 789 C CA . VAL A 1 99 ? -5.235 -2.224 8.405 1.00 95.94 99 VAL A CA 1
ATOM 790 C C . VAL A 1 99 ? -5.180 -1.839 9.881 1.00 95.94 99 VAL A C 1
ATOM 792 O O . VAL A 1 99 ? -5.821 -0.870 10.272 1.00 95.94 99 VAL A O 1
ATOM 795 N N . LYS A 1 100 ? -4.373 -2.541 10.688 1.00 94.25 100 LYS A N 1
ATOM 796 C CA . LYS A 1 100 ? -4.111 -2.186 12.091 1.00 94.25 100 LYS A CA 1
ATOM 797 C C . LYS A 1 100 ? -3.222 -0.950 12.243 1.00 94.25 100 LYS A C 1
ATOM 799 O O . LYS A 1 100 ? -2.984 -0.522 13.366 1.00 94.25 100 LYS A O 1
ATOM 804 N N . GLY A 1 101 ? -2.702 -0.397 11.144 1.00 92.25 101 GLY A N 1
ATOM 805 C CA . GLY A 1 101 ? -1.879 0.811 11.164 1.00 92.25 101 GLY A CA 1
ATOM 806 C C . GLY A 1 101 ? -0.496 0.610 11.784 1.00 92.25 101 GLY A C 1
ATOM 807 O O . GLY A 1 101 ? 0.143 1.585 12.158 1.00 92.25 101 GLY A O 1
ATOM 808 N N . ARG A 1 102 ? -0.012 -0.634 11.907 1.00 92.69 102 ARG A N 1
ATOM 809 C CA . ARG A 1 102 ? 1.324 -0.914 12.453 1.00 92.69 102 ARG A CA 1
ATOM 810 C C . ARG A 1 102 ? 2.401 -0.386 11.513 1.00 92.69 102 ARG A C 1
ATOM 812 O O . ARG A 1 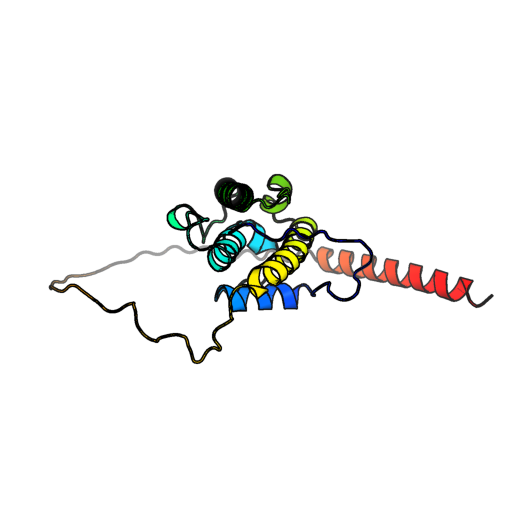102 ? 2.397 -0.728 10.329 1.00 92.69 102 ARG A O 1
ATOM 819 N N . PHE A 1 103 ? 3.329 0.411 12.042 1.00 93.19 103 PHE A N 1
ATOM 820 C CA . PHE A 1 103 ? 4.385 1.040 11.248 1.00 93.19 103 PHE A CA 1
ATOM 821 C C . PHE A 1 103 ? 5.232 0.010 10.493 1.00 93.19 103 PHE A C 1
ATOM 823 O O . PHE A 1 103 ? 5.368 0.131 9.283 1.00 93.19 103 PHE A O 1
ATOM 830 N N . GLN A 1 104 ? 5.734 -1.025 11.174 1.00 92.50 104 GLN A N 1
ATOM 831 C CA . GLN A 1 104 ? 6.629 -2.023 10.578 1.00 92.50 104 GLN A CA 1
ATOM 832 C C . GLN A 1 104 ? 5.996 -2.731 9.372 1.00 92.50 104 GLN A C 1
ATOM 834 O O . GLN A 1 104 ? 6.582 -2.743 8.292 1.00 92.50 104 GLN A O 1
ATOM 839 N N . ASP A 1 105 ? 4.772 -3.246 9.528 1.00 93.62 105 ASP A N 1
ATOM 840 C CA . ASP A 1 105 ? 4.053 -3.933 8.449 1.00 93.62 105 ASP A CA 1
ATOM 841 C C . ASP A 1 105 ? 3.757 -2.989 7.269 1.00 93.62 105 ASP A C 1
ATOM 843 O O . ASP A 1 105 ? 3.917 -3.359 6.103 1.00 93.62 105 ASP A O 1
ATOM 847 N N . ASN A 1 106 ? 3.335 -1.750 7.558 1.00 95.19 106 ASN A N 1
ATOM 848 C CA . ASN A 1 106 ? 3.050 -0.760 6.518 1.00 95.19 106 ASN A CA 1
ATOM 849 C C . ASN A 1 106 ? 4.325 -0.309 5.795 1.00 95.19 106 ASN A C 1
ATOM 851 O O . ASN A 1 106 ? 4.300 -0.150 4.574 1.00 95.19 106 ASN A O 1
ATOM 855 N N . PHE A 1 107 ? 5.432 -0.147 6.521 1.00 93.75 107 PHE A N 1
ATOM 856 C CA . PHE A 1 107 ? 6.717 0.271 5.976 1.00 93.75 107 PHE A CA 1
ATOM 857 C C . PHE A 1 107 ? 7.338 -0.811 5.081 1.00 93.75 107 PHE A C 1
ATOM 859 O O . PHE A 1 107 ? 7.748 -0.524 3.957 1.00 93.75 107 PHE A O 1
ATOM 866 N N . GLU A 1 108 ? 7.308 -2.072 5.511 1.00 92.25 108 GLU A N 1
ATOM 867 C CA . GLU A 1 108 ? 7.755 -3.203 4.689 1.00 92.25 108 GLU A CA 1
ATOM 868 C C . GLU A 1 108 ? 6.940 -3.303 3.386 1.00 92.25 108 GLU A C 1
ATOM 870 O O . GLU A 1 108 ? 7.484 -3.469 2.286 1.00 92.25 108 GLU A O 1
ATOM 875 N N . PHE A 1 109 ? 5.613 -3.168 3.483 1.00 94.56 109 PHE A N 1
ATOM 876 C CA . PHE A 1 109 ? 4.748 -3.267 2.313 1.00 94.56 109 PHE A CA 1
ATOM 877 C C . PHE A 1 109 ? 4.979 -2.126 1.320 1.00 94.56 109 PHE A C 1
ATOM 879 O O . PHE A 1 109 ? 5.075 -2.387 0.118 1.00 94.56 109 PHE A O 1
ATOM 886 N N . VAL A 1 110 ? 5.105 -0.882 1.792 1.00 94.56 110 VAL A N 1
ATOM 887 C CA . VAL A 1 110 ? 5.327 0.268 0.906 1.00 94.56 110 VAL A CA 1
ATOM 888 C C . VAL A 1 110 ? 6.709 0.239 0.250 1.00 94.56 110 VAL A C 1
ATOM 890 O O . VAL A 1 110 ? 6.825 0.605 -0.918 1.00 94.56 110 VAL A O 1
ATOM 893 N N . GLN A 1 111 ? 7.741 -0.265 0.933 1.00 91.56 111 GLN A N 1
ATOM 894 C CA . GLN A 1 111 ? 9.063 -0.466 0.332 1.00 91.56 111 GLN A CA 1
ATOM 895 C C . GLN A 1 111 ? 9.002 -1.443 -0.845 1.00 91.56 111 GLN A C 1
ATOM 897 O O . GLN A 1 111 ? 9.480 -1.144 -1.942 1.00 91.56 111 GLN A O 1
ATOM 902 N N . TRP A 1 112 ? 8.345 -2.590 -0.656 1.00 92.31 112 TRP A N 1
ATOM 903 C CA . TRP A 1 112 ? 8.093 -3.509 -1.764 1.00 92.31 112 TRP A CA 1
ATOM 904 C C . TRP A 1 112 ? 7.253 -2.850 -2.865 1.00 92.31 112 TRP A C 1
ATOM 906 O O . TRP A 1 112 ? 7.547 -3.009 -4.051 1.00 92.31 112 TRP A O 1
ATOM 916 N N . PHE A 1 113 ? 6.215 -2.102 -2.484 1.00 94.19 113 PHE A N 1
ATOM 917 C CA . PHE A 1 113 ? 5.314 -1.455 -3.432 1.00 94.19 113 PHE A CA 1
ATOM 918 C C . PHE A 1 113 ? 6.042 -0.420 -4.293 1.00 94.19 113 PHE A C 1
ATOM 920 O O . PHE A 1 113 ? 5.747 -0.312 -5.479 1.00 94.19 113 PHE A O 1
ATOM 927 N N . LYS A 1 114 ? 7.033 0.292 -3.746 1.00 91.00 114 LYS A N 1
ATOM 928 C CA . LYS A 1 114 ? 7.891 1.202 -4.511 1.00 91.00 114 LYS A CA 1
ATOM 929 C C . LYS A 1 114 ? 8.670 0.474 -5.601 1.00 91.00 114 LYS A C 1
ATOM 931 O O . LYS A 1 114 ? 8.649 0.908 -6.749 1.00 91.00 114 LYS A O 1
ATOM 936 N N . LEU A 1 115 ? 9.312 -0.646 -5.265 1.00 88.56 115 LEU A N 1
ATOM 937 C CA . LEU A 1 115 ? 10.030 -1.465 -6.247 1.00 88.56 115 LEU A CA 1
ATOM 938 C C . LEU A 1 115 ? 9.082 -1.987 -7.328 1.00 88.56 115 LEU A C 1
ATOM 940 O O . LEU A 1 115 ? 9.412 -1.974 -8.514 1.00 88.56 115 LEU A O 1
ATOM 944 N N . TYR A 1 116 ? 7.886 -2.412 -6.916 1.00 90.50 116 TYR A N 1
ATOM 945 C CA . TYR A 1 116 ? 6.844 -2.858 -7.832 1.00 90.50 116 TYR A CA 1
ATOM 946 C C . TYR A 1 116 ? 6.416 -1.718 -8.759 1.00 90.50 116 TYR A C 1
ATOM 948 O O . TYR A 1 116 ? 6.323 -1.910 -9.971 1.00 90.50 116 TYR A O 1
ATOM 956 N N . PHE A 1 117 ? 6.215 -0.520 -8.214 1.00 91.06 117 PHE A N 1
ATOM 957 C CA . PHE A 1 117 ? 5.857 0.661 -8.982 1.00 91.06 117 PHE A 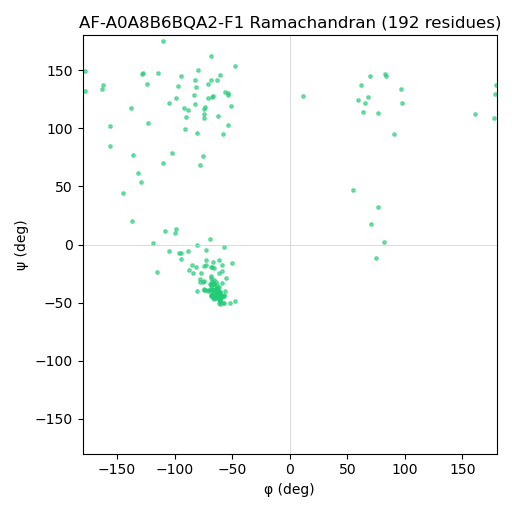CA 1
ATOM 958 C C . PHE A 1 117 ? 6.946 1.008 -9.996 1.00 91.06 117 PHE A C 1
ATOM 960 O O . PHE A 1 117 ? 6.646 1.120 -11.177 1.00 91.06 117 PHE A O 1
ATOM 967 N N . ASP A 1 118 ? 8.211 1.085 -9.586 1.00 88.25 118 ASP A N 1
ATOM 968 C CA . ASP A 1 118 ? 9.326 1.427 -10.478 1.00 88.25 118 ASP A CA 1
ATOM 969 C C . ASP A 1 118 ? 9.517 0.414 -11.608 1.00 88.25 118 ASP A C 1
ATOM 971 O O . ASP A 1 118 ? 9.760 0.801 -12.754 1.00 88.25 118 ASP A O 1
ATOM 975 N N . ALA A 1 119 ? 9.382 -0.881 -11.309 1.00 87.25 119 ALA A N 1
ATOM 976 C CA . ALA A 1 119 ? 9.487 -1.936 -12.311 1.00 87.25 119 ALA A CA 1
ATOM 977 C C . ALA A 1 119 ? 8.392 -1.814 -13.381 1.00 87.25 119 ALA A C 1
ATOM 979 O O . ALA A 1 119 ? 8.665 -1.994 -14.566 1.00 87.25 119 ALA A O 1
ATOM 980 N N . ASN A 1 120 ? 7.171 -1.463 -12.971 1.00 87.25 120 ASN A N 1
ATOM 981 C CA . ASN A 1 120 ? 6.014 -1.363 -13.859 1.00 87.25 120 ASN A CA 1
ATOM 982 C C . ASN A 1 120 ? 5.871 0.016 -14.522 1.00 87.25 120 ASN A C 1
ATOM 984 O O . ASN A 1 120 ? 5.276 0.128 -15.592 1.00 87.25 120 ASN A O 1
ATOM 988 N N . CYS A 1 121 ? 6.455 1.062 -13.939 1.00 82.19 121 CYS A N 1
ATOM 989 C CA . CYS A 1 121 ? 6.362 2.421 -14.459 1.00 82.19 121 CYS A CA 1
ATOM 990 C C . CYS A 1 121 ? 7.286 2.662 -15.664 1.00 82.19 121 CYS A C 1
ATOM 992 O O . CYS A 1 121 ? 6.972 3.482 -16.518 1.00 82.19 121 CYS A O 1
ATOM 994 N N . ARG A 1 122 ? 8.374 1.890 -15.815 1.00 62.72 122 ARG A N 1
ATOM 995 C CA . ARG A 1 122 ? 9.320 1.985 -16.952 1.00 62.72 122 ARG A CA 1
ATOM 996 C C . ARG A 1 122 ? 8.684 1.774 -18.338 1.00 62.72 122 ARG A C 1
ATOM 998 O O . ARG A 1 122 ? 9.283 2.163 -19.335 1.00 62.72 122 ARG A O 1
ATOM 1005 N N . GLY A 1 123 ? 7.488 1.182 -18.414 1.00 54.00 123 GLY A N 1
ATOM 1006 C CA . GLY A 1 123 ? 6.712 1.057 -19.655 1.00 54.00 123 GLY A CA 1
ATOM 1007 C C . GLY A 1 123 ? 5.852 2.282 -19.990 1.00 54.00 123 GLY A C 1
ATOM 1008 O O . GLY A 1 123 ? 5.435 2.447 -21.136 1.00 54.00 123 GLY A O 1
ATOM 1009 N N . MET A 1 124 ? 5.601 3.159 -19.016 1.00 49.41 124 MET A N 1
ATOM 1010 C CA . MET A 1 124 ? 4.963 4.446 -19.245 1.00 49.41 124 MET A CA 1
ATOM 1011 C C . MET A 1 124 ? 6.069 5.452 -19.522 1.00 49.41 124 MET A C 1
ATOM 1013 O O . MET A 1 124 ? 6.839 5.803 -18.633 1.00 49.41 124 MET A O 1
ATOM 1017 N N . LYS A 1 125 ? 6.178 5.918 -20.770 1.00 40.16 125 LYS A N 1
ATOM 1018 C CA . LYS A 1 125 ? 6.933 7.140 -21.055 1.00 40.16 125 LYS A CA 1
ATOM 1019 C C . LYS A 1 125 ? 6.343 8.208 -20.138 1.00 40.16 125 LYS A C 1
ATOM 1021 O O . LYS A 1 125 ? 5.237 8.672 -20.397 1.00 40.16 125 LYS A O 1
ATOM 1026 N N . TYR A 1 126 ? 7.033 8.534 -19.047 1.00 40.44 126 TYR A N 1
ATOM 1027 C CA . TYR A 1 126 ? 6.762 9.735 -18.278 1.00 40.44 126 TYR A CA 1
ATOM 1028 C C . TYR A 1 126 ? 6.928 10.877 -19.275 1.00 40.44 126 TYR A C 1
ATOM 1030 O O . TYR A 1 126 ? 8.039 11.304 -19.584 1.00 40.44 126 TYR A O 1
ATOM 1038 N N . SER A 1 127 ? 5.814 11.306 -19.859 1.00 37.38 127 SER A N 1
ATOM 1039 C CA . SER A 1 127 ? 5.709 12.596 -20.504 1.00 37.38 127 SER A CA 1
ATOM 1040 C C . SER A 1 127 ? 6.230 13.593 -19.479 1.00 37.38 127 SER A C 1
ATOM 1042 O O . SER A 1 127 ? 5.710 13.647 -18.357 1.00 37.38 127 SER A O 1
ATOM 1044 N N . GLN A 1 128 ? 7.302 14.306 -19.822 1.00 33.41 128 GLN A N 1
ATOM 1045 C CA . GLN A 1 128 ? 7.817 15.384 -18.989 1.00 33.41 128 GLN A CA 1
ATOM 1046 C C . GLN A 1 128 ? 6.645 16.292 -18.579 1.00 33.41 128 GLN A C 1
ATOM 1048 O O . GLN A 1 128 ? 5.662 16.372 -19.320 1.00 33.41 128 GLN A O 1
ATOM 1053 N N . PRO A 1 129 ? 6.712 17.007 -17.442 1.00 44.81 129 PRO A N 1
ATOM 1054 C CA . PRO A 1 129 ? 5.622 17.876 -16.984 1.00 44.81 129 PRO A CA 1
ATOM 1055 C C . PRO A 1 129 ? 5.079 18.865 -18.038 1.00 44.81 129 PRO A C 1
ATOM 1057 O O . PRO A 1 129 ? 3.992 19.404 -17.858 1.00 44.81 129 PRO A O 1
ATOM 1060 N N . GLN A 1 130 ? 5.814 19.083 -19.133 1.00 42.22 130 GLN A N 1
ATOM 1061 C CA . GLN A 1 130 ? 5.450 19.910 -20.283 1.00 42.22 130 GLN A CA 1
ATOM 1062 C C . GLN A 1 130 ? 4.398 19.302 -21.229 1.00 42.22 130 GLN A C 1
ATOM 1064 O O . GLN A 1 130 ? 3.756 20.051 -21.953 1.00 42.22 130 GLN A O 1
ATOM 1069 N N . ASP A 1 131 ? 4.171 17.988 -21.194 1.00 40.44 131 ASP A N 1
ATOM 1070 C CA . ASP A 1 131 ? 3.228 17.292 -22.088 1.00 40.44 131 ASP A CA 1
ATOM 1071 C C . ASP A 1 131 ? 1.873 16.998 -21.422 1.00 40.44 131 ASP A C 1
ATOM 1073 O O . ASP A 1 131 ? 1.044 16.268 -21.962 1.00 40.44 131 ASP A O 1
ATOM 1077 N N . ARG A 1 132 ? 1.608 17.563 -20.235 1.00 46.25 132 ARG A N 1
ATOM 1078 C CA . ARG A 1 132 ? 0.264 17.536 -19.644 1.00 46.25 132 ARG A CA 1
ATOM 1079 C C . ARG A 1 132 ? -0.600 18.550 -20.407 1.00 46.25 132 ARG A C 1
ATOM 1081 O O . ARG A 1 132 ? -0.416 19.746 -20.175 1.00 46.25 132 ARG A O 1
ATOM 1088 N N . PRO A 1 133 ? -1.574 18.145 -21.249 1.00 36.31 133 PRO A N 1
ATOM 1089 C CA . PRO A 1 133 ? -2.527 19.103 -21.784 1.00 36.31 133 PRO A CA 1
ATOM 1090 C C . PRO A 1 133 ? -3.303 19.702 -20.608 1.00 36.31 133 PRO A C 1
ATOM 1092 O O . PRO A 1 133 ? -4.097 19.037 -19.938 1.00 36.31 133 PRO A O 1
ATOM 1095 N N . GLN A 1 134 ? -3.048 20.980 -20.330 1.00 44.41 134 GLN A N 1
ATOM 1096 C CA . GLN A 1 134 ? -3.990 21.809 -19.597 1.00 44.41 134 GLN A CA 1
ATOM 1097 C C . GLN A 1 134 ? -5.337 21.715 -20.327 1.00 44.41 134 GLN A C 1
ATOM 1099 O O . GLN A 1 134 ? -5.418 21.954 -21.527 1.00 44.41 134 GLN A O 1
ATOM 1104 N N . SER A 1 135 ? -6.392 21.403 -19.576 1.00 47.91 135 SER A N 1
ATOM 1105 C CA . SER A 1 135 ? -7.802 21.362 -19.991 1.00 47.91 135 SER A CA 1
ATOM 1106 C C . SER A 1 135 ? -8.347 20.025 -20.521 1.00 47.91 135 SER A C 1
ATOM 1108 O O . SER A 1 135 ? -8.363 19.754 -21.710 1.00 47.91 135 SER A O 1
ATOM 1110 N N . VAL A 1 136 ? -8.965 19.254 -19.616 1.00 39.72 136 VAL A N 1
ATOM 1111 C CA . VAL A 1 136 ? -10.226 18.529 -19.890 1.00 39.72 136 VAL A CA 1
ATOM 1112 C C . VAL A 1 136 ? -11.125 18.482 -18.642 1.00 39.72 136 VAL A C 1
ATOM 1114 O O . VAL A 1 136 ? -11.710 17.462 -18.310 1.00 39.72 136 VAL A O 1
ATOM 1117 N N . ILE A 1 137 ? -11.271 19.598 -17.921 1.00 41.19 137 ILE A N 1
ATOM 1118 C CA . ILE A 1 137 ? -12.409 19.783 -16.998 1.00 41.19 137 ILE A CA 1
ATOM 1119 C C . ILE A 1 137 ? -13.024 21.155 -17.264 1.00 41.19 137 ILE A C 1
ATOM 1121 O O . ILE A 1 137 ? -13.003 22.051 -16.431 1.00 41.19 137 ILE A O 1
ATOM 1125 N N . ALA A 1 138 ? -13.527 21.360 -18.477 1.00 45.72 138 ALA A N 1
ATOM 1126 C CA . ALA A 1 138 ? -14.380 22.507 -18.765 1.00 45.72 138 ALA A CA 1
ATOM 1127 C C . ALA A 1 138 ? -15.269 22.218 -19.974 1.00 45.72 138 ALA A C 1
ATOM 1129 O O . ALA A 1 138 ? -14.928 22.559 -21.103 1.00 45.72 138 ALA A O 1
ATOM 1130 N N . ARG A 1 139 ? -16.412 21.571 -19.719 1.00 35.00 139 ARG A N 1
ATOM 1131 C CA . ARG A 1 139 ? -17.668 21.612 -20.496 1.00 35.00 139 ARG A CA 1
ATOM 1132 C C . ARG A 1 139 ? -18.651 20.659 -19.801 1.00 35.00 139 ARG A C 1
ATOM 1134 O O . ARG A 1 139 ? -18.294 19.516 -19.588 1.00 35.00 139 ARG A O 1
ATOM 1141 N N . ARG A 1 140 ? -19.896 20.975 -19.447 1.00 37.09 140 ARG A N 1
ATOM 1142 C CA . ARG A 1 140 ? -20.794 22.144 -19.551 1.00 37.09 140 ARG A CA 1
ATOM 1143 C C . ARG A 1 140 ? -22.104 21.656 -18.889 1.00 37.09 140 ARG A C 1
ATOM 1145 O O . ARG A 1 140 ? -22.462 20.510 -19.113 1.00 37.09 140 ARG A O 1
ATOM 1152 N N . SER A 1 141 ? -22.798 22.425 -18.045 1.00 35.72 141 SER A N 1
ATOM 1153 C CA . SER A 1 141 ? -24.107 23.040 -18.369 1.00 35.72 141 SER A CA 1
ATOM 1154 C C . SER A 1 141 ? -24.618 23.798 -17.124 1.00 35.72 141 SER A C 1
ATOM 1156 O O . SER A 1 141 ? -24.733 23.206 -16.061 1.00 35.72 141 SER A O 1
ATOM 1158 N N . LYS A 1 142 ? -24.623 25.139 -17.140 1.00 34.81 142 LYS A N 1
ATOM 1159 C CA . LYS A 1 142 ? -25.782 26.056 -17.290 1.00 34.81 142 LYS A CA 1
ATOM 1160 C C . LYS A 1 142 ? -26.855 26.023 -16.175 1.00 34.81 142 LYS A C 1
ATOM 1162 O O . LYS A 1 142 ? -27.669 25.117 -16.168 1.00 34.81 142 LYS A O 1
ATOM 1167 N N . ARG A 1 143 ? -26.922 27.173 -15.461 1.00 34.19 143 ARG A N 1
ATOM 1168 C CA . ARG A 1 143 ? -28.100 28.028 -15.111 1.00 34.19 143 ARG A CA 1
ATOM 1169 C C . ARG A 1 143 ? -29.212 27.370 -14.251 1.00 34.19 143 ARG A C 1
ATOM 1171 O O . ARG A 1 143 ? -29.643 26.284 -14.566 1.00 34.19 143 ARG A O 1
ATOM 1178 N N . SER A 1 144 ? -29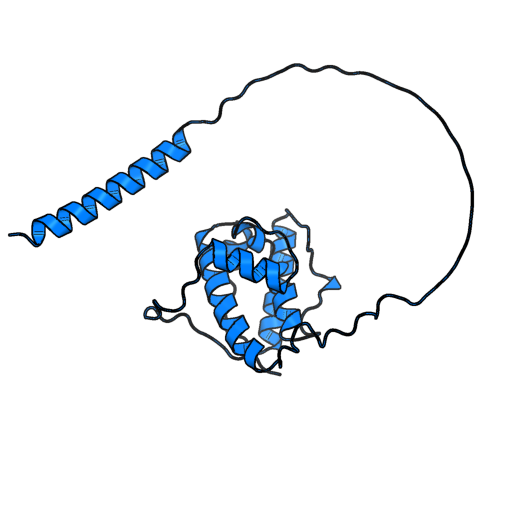.819 27.981 -13.223 1.00 33.03 144 SER A N 1
ATOM 1179 C CA . SER A 1 144 ? -30.110 29.401 -12.965 1.00 33.03 144 SER A CA 1
ATOM 1180 C C . SER A 1 144 ? -30.796 29.600 -11.583 1.00 33.03 144 SER A C 1
ATOM 1182 O O . SER A 1 144 ? -31.800 28.959 -11.319 1.00 33.03 144 SER A O 1
ATOM 1184 N N . SER A 1 145 ? -30.291 30.567 -10.800 1.00 35.38 145 SER A N 1
ATOM 1185 C CA . SER A 1 145 ? -30.993 31.637 -10.043 1.00 35.38 145 SER A CA 1
ATOM 1186 C C . SER A 1 145 ? -31.913 31.395 -8.815 1.00 35.38 145 SER A C 1
ATOM 1188 O O . SER A 1 145 ? -32.988 30.830 -8.969 1.00 35.38 145 SER A O 1
ATOM 1190 N N . ARG A 1 146 ? -31.565 32.138 -7.732 1.00 36.50 146 ARG A N 1
ATOM 1191 C CA . ARG A 1 146 ? -32.406 32.895 -6.746 1.00 36.50 146 ARG A CA 1
ATOM 1192 C C . ARG A 1 146 ? -33.259 32.056 -5.770 1.00 36.50 146 ARG A C 1
ATOM 1194 O O . ARG A 1 146 ? -33.780 31.033 -6.162 1.00 36.50 146 ARG A O 1
ATOM 1201 N N . ASN A 1 147 ? -33.516 32.406 -4.504 1.00 33.38 147 ASN A N 1
ATOM 1202 C CA . ASN A 1 147 ? -33.363 33.620 -3.682 1.00 33.38 147 ASN A CA 1
ATOM 1203 C C . ASN A 1 147 ? -33.454 33.179 -2.188 1.00 33.38 147 ASN A C 1
ATOM 1205 O O . ASN A 1 147 ? -34.234 32.286 -1.891 1.00 33.38 147 ASN A O 1
ATOM 1209 N N . ALA A 1 148 ? -32.611 33.693 -1.283 1.00 36.03 148 ALA A N 1
ATOM 1210 C CA . ALA A 1 148 ? -32.936 34.658 -0.209 1.00 36.03 148 ALA A CA 1
ATOM 1211 C C . ALA A 1 148 ? -33.517 34.121 1.128 1.00 36.03 148 ALA A C 1
ATOM 1213 O O . ALA A 1 148 ? -34.383 33.258 1.147 1.00 36.03 148 ALA A O 1
ATOM 1214 N N . ASN A 1 149 ? -33.094 34.818 2.201 1.00 33.22 149 ASN A N 1
ATOM 1215 C CA . ASN A 1 149 ? -33.623 34.915 3.579 1.00 33.22 149 ASN A CA 1
ATOM 1216 C C . ASN A 1 149 ? -33.244 33.826 4.603 1.00 33.22 149 ASN A C 1
ATOM 1218 O O . ASN A 1 149 ? -33.182 32.659 4.261 1.00 33.22 149 ASN A O 1
ATOM 1222 N N . LYS A 1 150 ? -33.084 34.094 5.911 1.00 35.56 150 LYS A N 1
ATOM 1223 C CA . LYS A 1 150 ? -32.849 35.290 6.762 1.00 35.56 150 LYS A CA 1
ATOM 1224 C C . LYS A 1 150 ? -32.732 34.743 8.209 1.00 35.56 150 LYS A C 1
ATOM 1226 O O . LYS A 1 150 ? -33.427 33.790 8.535 1.00 35.56 150 LYS A O 1
ATOM 1231 N N . SER A 1 151 ? -31.944 35.415 9.056 1.00 36.28 151 SER A N 1
ATOM 1232 C CA . SER A 1 151 ? -32.097 35.568 10.528 1.00 36.28 151 SER A CA 1
ATOM 1233 C C . SER A 1 151 ? -31.980 34.380 11.524 1.00 36.28 151 SER A C 1
ATOM 1235 O O . SER A 1 151 ? -32.810 33.484 11.560 1.00 36.28 151 SER A O 1
ATOM 1237 N N . SER A 1 152 ? -31.019 34.563 12.452 1.00 33.50 152 SER A N 1
ATOM 1238 C CA . SER A 1 152 ? -31.165 34.763 13.921 1.00 33.50 152 SER A CA 1
ATOM 1239 C C . SER A 1 152 ? -31.025 33.620 14.946 1.00 33.50 152 SER A C 1
ATOM 1241 O O . SER A 1 152 ? -31.735 32.628 14.883 1.00 33.50 152 SER A O 1
ATOM 1243 N N . ALA A 1 153 ? -30.243 33.973 15.986 1.00 33.16 153 ALA A N 1
ATOM 1244 C CA . ALA A 1 153 ? -30.302 33.624 17.420 1.00 33.16 153 ALA A CA 1
ATOM 1245 C C . ALA A 1 153 ? -29.804 32.221 17.845 1.00 33.16 153 ALA A C 1
ATOM 1247 O O . ALA A 1 153 ? -30.308 31.214 17.378 1.00 33.16 153 ALA A O 1
ATOM 1248 N N . SER A 1 154 ? -28.702 32.085 18.599 1.00 35.78 154 SER A N 1
ATOM 1249 C CA . SER A 1 154 ? -28.452 32.362 20.040 1.00 35.78 154 SER A CA 1
ATOM 1250 C C . SER A 1 154 ? -28.562 31.080 20.877 1.00 35.78 154 SER A C 1
ATOM 1252 O O . SER A 1 154 ? -29.634 30.485 20.901 1.00 35.78 154 SER A O 1
ATOM 1254 N N . SER A 1 155 ? -27.498 30.706 21.608 1.00 38.22 155 SER A N 1
ATOM 1255 C CA . SER A 1 155 ? -27.496 30.359 23.054 1.00 38.22 155 SER A CA 1
ATOM 1256 C C . SER A 1 155 ? -26.253 29.549 23.471 1.00 38.22 155 SER A C 1
ATOM 1258 O O . SER A 1 155 ? -26.067 28.405 23.076 1.00 38.22 155 SER A O 1
ATOM 1260 N N . THR A 1 156 ? -25.419 30.205 24.277 1.00 32.00 156 THR A N 1
ATOM 1261 C CA . THR A 1 156 ? -24.695 29.764 25.486 1.00 32.00 156 THR A CA 1
ATOM 1262 C C . THR A 1 156 ? -24.638 28.268 25.842 1.00 32.00 156 THR A C 1
ATOM 1264 O O . THR A 1 156 ? -25.670 27.666 26.113 1.00 32.00 156 THR A O 1
ATOM 1267 N N . SER A 1 157 ? -23.428 27.737 26.077 1.00 36.88 157 SER A N 1
ATOM 1268 C CA . SER A 1 157 ? -23.103 27.067 27.352 1.00 36.88 157 SER A CA 1
ATOM 1269 C C . SER A 1 157 ? -21.593 26.914 27.566 1.00 36.88 157 SER A C 1
ATOM 1271 O O . SER A 1 157 ? -20.838 26.526 26.680 1.00 36.88 157 SER A O 1
ATOM 1273 N N . THR A 1 158 ? -21.191 27.259 28.779 1.00 36.31 158 THR A N 1
ATOM 1274 C CA . THR A 1 158 ? -19.866 27.205 29.391 1.00 36.31 158 THR A CA 1
ATOM 1275 C C . THR A 1 158 ? -19.527 25.807 29.920 1.00 36.31 158 THR A C 1
ATOM 1277 O O . THR A 1 158 ? -20.318 25.238 30.667 1.00 36.31 158 THR A O 1
ATOM 1280 N N . TYR A 1 159 ? -18.312 25.321 29.659 1.00 31.84 159 TYR A N 1
ATOM 1281 C CA . TYR A 1 159 ? -17.573 24.349 30.486 1.00 31.84 159 TYR A CA 1
ATOM 1282 C C . TYR A 1 159 ? -16.076 24.545 30.171 1.00 31.84 159 TYR A C 1
ATOM 1284 O O . TYR A 1 159 ? -15.666 24.497 29.019 1.00 31.84 159 TYR A O 1
ATOM 1292 N N . ARG A 1 160 ? -15.321 25.220 31.042 1.00 33.03 160 ARG A N 1
ATOM 1293 C CA . ARG A 1 160 ? -14.521 24.727 32.180 1.00 33.03 160 ARG A CA 1
ATOM 1294 C C . ARG A 1 160 ? -13.422 23.716 31.799 1.00 33.03 160 ARG A C 1
ATOM 1296 O O . ARG A 1 160 ? -13.664 22.705 31.160 1.00 33.03 160 ARG A O 1
ATOM 1303 N N . VAL A 1 161 ? -12.219 24.101 32.218 1.00 37.28 161 VAL A N 1
ATOM 1304 C CA . VAL A 1 161 ? -10.876 23.563 31.980 1.00 37.28 161 VAL A CA 1
ATOM 1305 C C . VAL A 1 161 ? -10.661 22.230 32.694 1.00 37.28 161 VAL A C 1
ATOM 1307 O O . VAL A 1 161 ? -10.959 22.160 33.881 1.00 37.28 161 VAL A O 1
ATOM 1310 N N . GLU A 1 162 ? -10.018 21.267 32.027 1.00 31.59 162 GLU A N 1
ATOM 1311 C CA . GLU A 1 162 ? -9.182 20.259 32.691 1.00 31.59 162 GLU A CA 1
ATOM 1312 C C . GLU A 1 162 ? -7.889 20.010 31.902 1.00 31.59 162 GLU A C 1
ATOM 1314 O O . GLU A 1 162 ? -7.868 19.603 30.741 1.00 31.59 162 GLU A O 1
ATOM 1319 N N . SER A 1 163 ? -6.793 20.331 32.577 1.00 43.22 163 SER A N 1
ATOM 1320 C CA . SER A 1 163 ? -5.402 20.060 32.255 1.00 43.22 163 SER A CA 1
ATOM 1321 C C . SER A 1 163 ? -5.077 18.584 32.499 1.00 43.22 163 SER A C 1
ATOM 1323 O O . SER A 1 163 ? -5.097 18.140 33.643 1.00 43.22 163 SER A O 1
ATOM 1325 N N . GLY A 1 164 ? -4.728 17.846 31.444 1.00 34.09 164 GLY A N 1
ATOM 1326 C CA . GLY A 1 164 ? -4.182 16.488 31.525 1.00 34.09 164 GLY A CA 1
ATOM 1327 C C . GLY A 1 164 ? -2.827 16.432 30.828 1.00 34.09 164 GLY A C 1
ATOM 1328 O O . GLY A 1 164 ? -2.755 16.501 29.602 1.00 34.09 164 GLY A O 1
ATOM 1329 N N . GLY A 1 165 ? -1.753 16.385 31.616 1.00 38.00 165 GLY A N 1
ATOM 1330 C CA . GLY A 1 165 ? -0.374 16.325 31.136 1.00 38.00 165 GLY A CA 1
ATOM 1331 C C . GLY A 1 165 ? -0.091 15.078 30.295 1.00 38.00 165 GLY A C 1
ATOM 1332 O O . GLY A 1 165 ? -0.620 13.998 30.550 1.00 38.00 165 GLY A O 1
ATOM 1333 N N . ARG A 1 166 ? 0.775 15.242 29.289 1.00 45.62 166 ARG A N 1
ATOM 1334 C CA . ARG A 1 166 ? 1.401 14.140 28.549 1.00 45.62 166 ARG A CA 1
ATOM 1335 C C . ARG A 1 166 ? 2.142 13.221 29.532 1.00 45.62 166 ARG A C 1
ATOM 1337 O O . ARG A 1 166 ? 2.936 13.744 30.316 1.00 45.62 166 ARG A O 1
ATOM 1344 N N . PRO A 1 167 ? 1.964 11.892 29.487 1.00 42.81 167 PRO A N 1
ATOM 1345 C CA . PRO A 1 167 ? 2.864 11.002 30.201 1.00 42.81 167 PRO A CA 1
ATOM 1346 C C . PRO A 1 167 ? 4.247 11.078 29.540 1.00 42.81 167 PRO A C 1
ATOM 1348 O O . PRO A 1 167 ? 4.388 10.930 28.328 1.00 42.81 167 PRO A O 1
ATOM 1351 N N . SER A 1 168 ? 5.260 11.348 30.359 1.00 46.66 168 SER A N 1
ATOM 1352 C CA . SER A 1 168 ? 6.670 11.530 29.989 1.00 46.66 168 SER A CA 1
ATOM 1353 C C . SER A 1 168 ? 7.366 10.241 29.509 1.00 46.66 168 SER A C 1
ATOM 1355 O O . SER A 1 168 ? 8.557 10.259 29.234 1.00 46.66 168 SER A O 1
ATOM 1357 N N . SER A 1 169 ? 6.640 9.127 29.380 1.00 59.47 169 SER A N 1
ATOM 1358 C CA . SER A 1 169 ? 7.208 7.786 29.200 1.00 59.47 169 SER A CA 1
ATOM 1359 C C . SER A 1 169 ? 7.631 7.442 27.769 1.00 59.47 169 SER A C 1
ATOM 1361 O O . SER A 1 169 ? 8.408 6.517 27.585 1.00 59.47 169 SER A O 1
ATOM 1363 N N . GLU A 1 170 ? 7.133 8.142 26.745 1.00 54.72 170 GLU A N 1
ATOM 1364 C CA . GLU A 1 170 ? 7.441 7.815 25.337 1.00 54.72 170 GLU A CA 1
ATOM 1365 C C . GLU A 1 170 ? 8.869 8.238 24.946 1.00 54.72 170 GLU A C 1
ATOM 1367 O O . GLU A 1 170 ? 9.531 7.547 24.179 1.00 54.72 170 GLU A O 1
ATOM 1372 N N . LEU A 1 171 ? 9.380 9.318 25.553 1.00 53.28 171 LEU A N 1
ATOM 1373 C CA . LEU A 1 171 ? 10.772 9.753 25.396 1.00 53.28 171 LEU A CA 1
ATOM 1374 C C . LEU A 1 171 ? 11.735 8.907 26.238 1.00 53.28 171 LEU A C 1
ATOM 1376 O O . LEU A 1 171 ? 12.859 8.678 25.807 1.00 53.28 171 LEU A O 1
ATOM 1380 N N . ASP A 1 172 ? 11.298 8.419 27.404 1.00 58.94 172 ASP A N 1
ATOM 1381 C CA . ASP A 1 172 ? 12.122 7.557 28.261 1.00 58.94 172 ASP A CA 1
ATOM 1382 C C . ASP A 1 172 ? 12.353 6.177 27.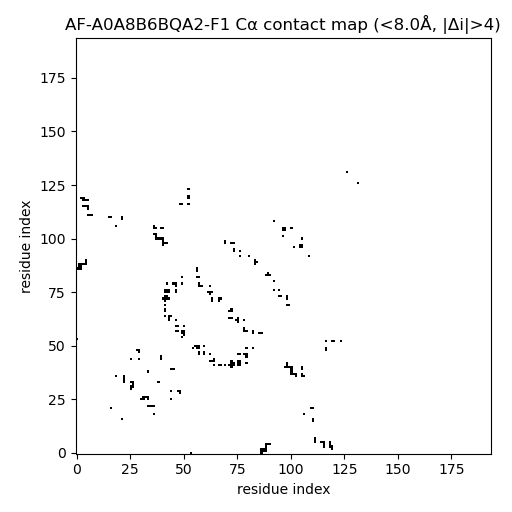622 1.00 58.94 172 ASP A C 1
ATOM 1384 O O . ASP A 1 172 ? 13.451 5.637 27.723 1.00 58.94 172 ASP A O 1
ATOM 1388 N N . VAL A 1 173 ? 11.359 5.634 26.904 1.00 71.31 173 VAL A N 1
ATOM 1389 C CA . VAL A 1 173 ? 11.502 4.364 26.165 1.00 71.31 173 VAL A CA 1
ATOM 1390 C C . VAL A 1 173 ? 12.491 4.508 25.003 1.00 71.31 173 VAL A C 1
ATOM 1392 O O . VAL A 1 173 ? 13.392 3.685 24.866 1.00 71.31 173 VAL A O 1
ATOM 1395 N N . GLU A 1 174 ? 12.385 5.579 24.212 1.00 75.56 174 GLU A N 1
ATOM 1396 C CA . GLU A 1 174 ? 13.267 5.812 23.057 1.00 75.56 174 GLU A CA 1
ATOM 1397 C C . GLU A 1 174 ? 14.722 6.094 23.487 1.00 75.56 174 GLU A C 1
ATOM 1399 O O . GLU A 1 174 ? 15.674 5.683 22.821 1.00 75.56 174 GLU A O 1
ATOM 1404 N N . LEU A 1 175 ? 14.916 6.746 24.640 1.00 73.56 175 LEU A N 1
ATOM 1405 C CA . LEU A 1 175 ? 16.242 7.041 25.189 1.00 73.56 175 LEU A CA 1
ATOM 1406 C C . LEU A 1 175 ? 16.901 5.796 25.808 1.00 73.56 175 LEU A C 1
ATOM 1408 O O . LEU A 1 175 ? 18.123 5.656 25.717 1.00 73.56 175 LEU A O 1
ATOM 1412 N N . GLU A 1 176 ? 16.118 4.874 26.375 1.00 74.06 176 GLU A N 1
ATOM 1413 C CA . GLU A 1 176 ? 16.625 3.597 26.890 1.00 74.06 176 GLU A CA 1
ATOM 1414 C C . GLU A 1 176 ? 16.992 2.627 25.753 1.00 74.06 176 GLU A C 1
ATOM 1416 O O . GLU A 1 176 ? 18.059 2.011 25.796 1.00 74.06 176 GLU A O 1
ATOM 1421 N N . GLU A 1 177 ? 16.195 2.575 24.679 1.00 81.06 177 GLU A N 1
ATOM 1422 C CA . GLU A 1 177 ? 16.519 1.801 23.469 1.00 81.06 177 GLU A CA 1
ATOM 1423 C C . GLU A 1 177 ? 17.809 2.305 22.801 1.00 81.06 177 GLU A C 1
ATOM 1425 O O . GLU A 1 177 ? 18.679 1.509 22.428 1.00 81.06 177 GLU A O 1
ATOM 1430 N N . LEU A 1 178 ? 17.996 3.629 22.720 1.00 79.81 178 LEU A N 1
ATOM 1431 C CA . LEU A 1 178 ? 19.221 4.214 22.171 1.00 79.81 178 LEU A CA 1
ATOM 1432 C C . LEU A 1 178 ? 20.443 3.928 23.064 1.00 79.81 178 LEU A C 1
ATOM 1434 O O . LEU A 1 178 ? 21.537 3.656 22.563 1.00 79.81 178 LEU A O 1
ATOM 1438 N N . ARG A 1 179 ? 20.275 3.961 24.395 1.00 84.19 179 ARG A N 1
ATOM 1439 C CA . ARG A 1 179 ? 21.331 3.589 25.356 1.00 84.19 179 ARG A CA 1
ATOM 1440 C C . ARG A 1 179 ? 21.726 2.121 25.216 1.00 84.19 179 ARG A C 1
ATOM 1442 O O . ARG A 1 179 ? 22.918 1.818 25.296 1.00 84.19 179 ARG A O 1
ATOM 1449 N N . GLN A 1 180 ? 20.759 1.238 24.976 1.00 83.25 180 GLN A N 1
ATOM 1450 C CA . GLN A 1 180 ? 21.002 -0.190 24.789 1.00 83.25 180 GLN A CA 1
ATOM 1451 C C . GLN A 1 180 ? 21.768 -0.464 23.486 1.00 83.25 180 GLN A C 1
ATOM 1453 O O . GLN A 1 180 ? 22.775 -1.172 23.520 1.00 83.25 180 GLN A O 1
ATOM 1458 N N . GLN A 1 181 ? 21.406 0.204 22.383 1.00 78.75 181 GLN A N 1
ATOM 1459 C CA . GLN A 1 181 ? 22.161 0.125 21.123 1.00 78.75 181 GLN A CA 1
ATOM 1460 C C . GLN A 1 181 ? 23.594 0.663 21.246 1.00 78.75 181 GLN A C 1
ATOM 1462 O O . GLN A 1 181 ? 24.527 0.080 20.697 1.00 78.75 181 GLN A O 1
ATOM 1467 N N . ILE A 1 182 ? 23.810 1.755 21.990 1.00 82.06 182 ILE A N 1
ATOM 1468 C CA . ILE A 1 182 ? 25.161 2.299 22.207 1.00 82.06 182 ILE A CA 1
ATOM 1469 C C . ILE A 1 182 ? 26.018 1.351 23.064 1.00 82.06 182 ILE A C 1
ATOM 1471 O O . ILE A 1 182 ? 27.231 1.284 22.853 1.00 82.06 182 ILE A O 1
ATOM 1475 N N . MET A 1 183 ? 25.427 0.625 24.022 1.00 74.62 183 MET A N 1
ATOM 1476 C CA . MET A 1 183 ? 26.154 -0.384 24.803 1.00 74.62 183 MET A CA 1
ATOM 1477 C C . MET A 1 183 ? 26.577 -1.582 23.952 1.00 74.62 183 MET A C 1
ATOM 1479 O O . MET A 1 183 ? 27.726 -2.002 24.063 1.00 74.62 183 MET A O 1
ATOM 1483 N N . GLU A 1 184 ? 25.704 -2.084 23.078 1.00 73.19 184 GLU A N 1
ATOM 1484 C CA . GLU A 1 184 ? 26.014 -3.21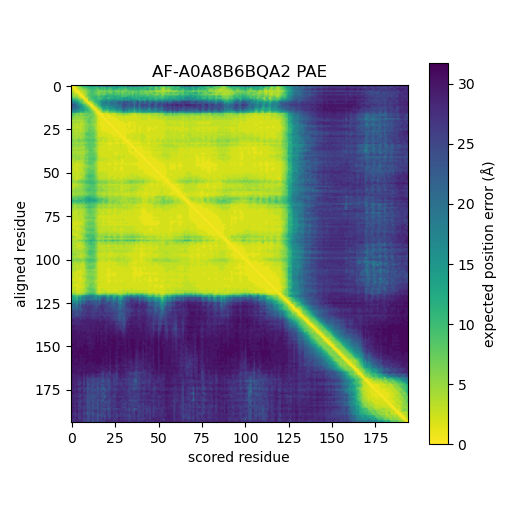0 22.186 1.00 73.19 184 GLU A CA 1
ATOM 1485 C C . GLU A 1 184 ? 27.180 -2.864 21.243 1.00 73.19 184 GLU A C 1
ATOM 1487 O O . GLU A 1 184 ? 28.193 -3.561 21.214 1.00 73.19 184 GLU A O 1
ATOM 1492 N N . VAL A 1 185 ? 27.134 -1.682 20.615 1.00 72.62 185 VAL A N 1
ATOM 1493 C CA . VAL A 1 185 ? 28.222 -1.194 19.745 1.00 72.62 185 VAL A CA 1
ATOM 1494 C C . VAL A 1 185 ? 29.532 -0.964 20.515 1.00 72.62 185 VAL A C 1
ATOM 1496 O O . VAL A 1 185 ? 30.621 -1.137 19.962 1.00 72.62 185 VAL A O 1
ATOM 1499 N N . LYS A 1 186 ? 29.467 -0.569 21.794 1.00 71.38 186 LYS A N 1
ATOM 1500 C CA . LYS A 1 186 ? 30.667 -0.407 22.634 1.00 71.38 186 LYS A CA 1
ATOM 1501 C C . LYS A 1 186 ? 31.304 -1.746 23.006 1.00 71.38 186 LYS A C 1
ATOM 1503 O O . LYS A 1 186 ? 32.529 -1.828 22.976 1.00 71.38 186 LYS A O 1
ATOM 1508 N N . ILE A 1 187 ? 30.505 -2.771 23.311 1.00 70.94 187 ILE A N 1
ATOM 1509 C CA . ILE A 1 187 ? 30.994 -4.125 23.628 1.00 70.94 187 ILE A CA 1
ATOM 1510 C C . ILE A 1 187 ? 31.702 -4.745 22.415 1.00 70.94 187 ILE A C 1
ATOM 1512 O O . ILE A 1 187 ? 32.778 -5.333 22.565 1.00 70.94 187 ILE A O 1
ATOM 1516 N N . ASP A 1 188 ? 31.149 -4.554 21.216 1.00 65.56 188 ASP A N 1
ATOM 1517 C CA . ASP A 1 188 ? 31.760 -5.035 19.972 1.00 65.56 188 ASP A CA 1
ATOM 1518 C C . ASP A 1 188 ? 33.088 -4.334 19.678 1.00 65.56 188 ASP A C 1
ATOM 1520 O O . ASP A 1 188 ? 34.056 -4.969 19.256 1.00 65.56 188 ASP A O 1
ATOM 1524 N N . LYS A 1 189 ? 33.166 -3.024 19.944 1.00 66.56 189 LYS A N 1
ATOM 1525 C CA . LYS A 1 189 ? 34.400 -2.260 19.750 1.00 66.56 189 LYS A CA 1
ATOM 1526 C C . LYS A 1 189 ? 35.497 -2.679 20.737 1.00 66.56 189 LYS A C 1
ATOM 1528 O O . LYS A 1 189 ? 36.632 -2.881 20.317 1.00 66.56 189 LYS A O 1
ATOM 1533 N N . GLU A 1 190 ? 35.168 -2.862 22.017 1.00 69.25 190 GLU A N 1
ATOM 1534 C CA . GLU A 1 190 ? 36.142 -3.287 23.037 1.00 69.25 190 GLU A CA 1
ATOM 1535 C C . GLU A 1 190 ? 36.625 -4.733 22.837 1.00 69.25 190 GLU A C 1
ATOM 1537 O O . GLU A 1 190 ? 37.768 -5.049 23.167 1.00 69.25 190 GLU A O 1
ATOM 1542 N N . SER A 1 191 ? 35.792 -5.604 22.254 1.00 60.81 191 SER A N 1
ATOM 1543 C CA . SER A 1 191 ? 36.182 -6.979 21.900 1.00 60.81 191 SER A CA 1
ATOM 1544 C C . SER A 1 191 ? 37.123 -7.050 20.694 1.00 60.81 191 SER A C 1
ATOM 1546 O O . SER A 1 191 ? 37.779 -8.070 20.501 1.00 60.81 191 SER A O 1
ATOM 1548 N N . LEU A 1 192 ? 37.205 -5.983 19.892 1.00 58.19 192 LEU A N 1
ATOM 1549 C CA . LEU A 1 192 ? 38.080 -5.901 18.721 1.00 58.19 192 LEU A CA 1
ATOM 1550 C C . LEU A 1 192 ? 39.434 -5.233 19.022 1.00 58.19 192 LEU A C 1
ATOM 1552 O O . LEU A 1 192 ? 40.343 -5.298 18.199 1.00 58.19 192 LEU A O 1
ATOM 1556 N N . GLU A 1 193 ? 39.572 -4.593 20.188 1.00 59.75 193 GLU A N 1
ATOM 1557 C CA . GLU A 1 193 ? 40.801 -3.920 20.639 1.00 59.75 193 GLU A CA 1
ATOM 1558 C C . GLU A 1 193 ? 41.638 -4.776 21.624 1.00 59.75 193 GLU A C 1
ATOM 1560 O O . GLU A 1 193 ? 42.568 -4.257 22.246 1.00 59.75 193 GLU A O 1
ATOM 1565 N N . LYS A 1 194 ? 41.355 -6.085 21.751 1.00 48.22 194 LYS A N 1
ATOM 1566 C CA . LYS A 1 194 ? 42.152 -7.061 22.524 1.00 48.22 194 LYS A CA 1
ATOM 1567 C C . LYS A 1 194 ? 42.711 -8.198 21.678 1.00 48.22 194 LYS A C 1
ATOM 1569 O O . LYS A 1 194 ? 41.988 -8.687 20.786 1.00 48.22 194 LYS A O 1
#

Secondary structure (DSSP, 8-state):
-PPPP----TT-TT----HHHHHHHHHHHHT----SGGGGGGSHHHHHHHHHHSTTSS-GGG--SS---HHHHHHHHHHHHHHHHHHT--PPP-HHHHTTT-HHHHHHHHHHHHHHHHHHHTTS----GGG--S-SS---------------------------PPPTHHHHHHHHHHHHHHHHHHHHHHHH--

InterPro domains:
  IPR001715 Calponin homology domain [PF00307] (18-116)
  IPR001715 Calponin h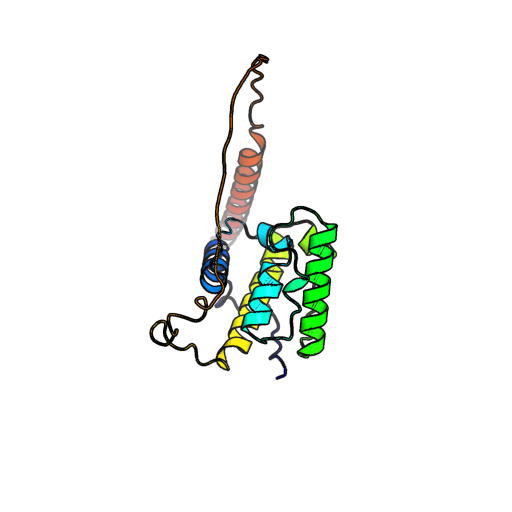omology domain [PS50021] (16-118)
  IPR027328 Microtubule-associated protein RP/EB [PTHR10623] (3-152)
  IPR036872 CH domain superfamily [G3DSA:1.10.418.10] (2-132)
  IPR036872 CH domain superfamily [SSF47576] (8-128)

Sequence (194 aa):
MTAINVRLTNNHTSHNMSRNDIIHWINSILNTNYNKIEELSTGAAYCQAVDILFPGKVPLQRVKVQTKLEHESINNFKILQNAFNKTGTDKIIPVERLVKGRFQDNFEFVQWFKLYFDANCRGMKYSQPQDRPQSVIARRSKRSSRNANKSSASSTSTYRVESGGRPSSELDVELEELRQQIMEVKIDKESLEK

Organism: Mytilus galloprovincialis (NCBI:txid29158)

pLDDT: mean 74.49, std 23.38, range [31.59, 97.44]

Nearest PDB structures (foldseek):
  3jak-assembly1_N  TM=9.911E-01  e=3.019E-12  Homo sapiens
  2r8u-assembly1_A  TM=9.640E-01  e=1.084E-11  unclassified
  1ueg-assembly1_A  TM=9.863E-01  e=4.570E-11  Homo sapiens
  1vka-assembly1_A  TM=9.414E-01  e=2.682E-11  Homo sapiens
  1wyo-assembly1_A  TM=7.958E-01  e=4.333E-11  Homo sapiens

Solvent-accessible surface area (backbone atoms only — not comparable to full-atom values): 12376 Å² total; per-residue (Å²): 125,74,54,58,77,75,79,93,59,99,81,59,84,89,75,72,72,51,75,66,57,49,42,52,48,51,21,66,78,68,75,53,86,67,90,54,68,37,69,54,27,32,26,31,64,59,41,54,55,48,26,73,71,40,73,84,57,41,71,63,92,76,45,58,76,92,62,91,48,57,72,57,16,50,50,20,39,52,51,40,52,52,28,31,61,73,25,63,40,84,75,84,74,66,55,80,52,24,45,70,38,39,54,69,55,33,49,56,50,49,55,53,47,50,55,33,46,58,63,45,42,73,78,51,79,76,67,55,89,84,68,62,77,82,81,90,85,83,86,86,85,85,88,83,85,89,80,88,89,81,86,85,85,90,82,90,86,90,78,87,89,82,90,76,81,81,78,74,59,68,61,53,51,56,51,50,54,53,51,51,54,53,49,55,58,47,54,57,52,59,64,69,76,107

Radius of gyration: 24.28 Å; Cα contacts (8 Å, |Δi|>4): 151; chains: 1; bounding box: 76×48×55 Å